Protein AF-A0A2E2HCR8-F1 (afdb_monomer)

Foldseek 3Di:
DPPPPDDPLVVQLVVLCVLLCLLQLLADDDDDDDWPVDWDADPPAPDTDILCCCQPFQAHDPNCCPQFDDADNCQGGNDVVLPRTHVCNACNLQQCGDSLRWRLALWQLQLQLLVLVCLCVQQADFPDPSSCVSVSSSSNSVSDDPVSSNSVSVRRDPHDQAQFEAEDADQKDWDFHGDPRATEHDDDPNIDIDGCPLHKHKHWPDNCCVRRRVPPVIGIYIYAHPCLQVLLVCCQCVVVVQLFDNVCVACNPLQSRDRNGHRQAQIQLSNQLRVLSCLCSSSNRGPCSVVCCSGNVNDGSSNSRSNSSNRNNGGSDDDD

Radius of gyration: 19.58 Å; Cα contacts (8 Å, |Δi|>4): 625; chains: 1; bounding box: 48×48×55 Å

Sequence (320 aa):
MLTLLMNPQTVNAQATLEALDWAYAISPPFPPEEDDGTLHSLPGTDLQFTLDEARNRFGPADWYPQDHPEMPEIVAVGREEAGIMACALCHYPNGQGKPENASVVGLEPEYFIQQLEDMKNGLRRSANPEKANTNLMIAFAASMTEEEIQQSAEYFASMEWRQWIEVVETDTVPLTFRRGGLHIPLEGDEAGTEPIGQRIIEMPVDPEGTELWRNPRAGFRALVPPGAVAAGEELATTGGNGITVECSICHGENLQGLGLVPPLRNRSPSYLARQLFDFQQGTRQGAWAPLMDAVVENLSGEDIINLTAYLGSLPAEPED

pLDDT: mean 92.4, std 11.66, range [33.06, 98.81]

Structure (mmCIF, N/CA/C/O backbone):
data_AF-A0A2E2HCR8-F1
#
_entry.id   AF-A0A2E2HCR8-F1
#
loop_
_atom_site.group_PDB
_atom_site.id
_atom_site.type_symbol
_atom_site.label_atom_id
_atom_site.label_alt_id
_atom_site.label_comp_id
_atom_site.label_asym_id
_atom_site.label_entity_id
_atom_site.label_seq_id
_atom_site.pdbx_PDB_ins_code
_atom_site.Cartn_x
_atom_site.Cartn_y
_atom_site.Cartn_z
_atom_site.occupancy
_atom_site.B_iso_or_equiv
_atom_site.auth_seq_id
_atom_site.auth_comp_id
_atom_site.auth_asym_id
_atom_site.auth_atom_id
_atom_site.pdbx_PDB_model_num
ATOM 1 N N . MET A 1 1 ? 20.978 24.525 33.644 1.00 35.75 1 MET A N 1
ATOM 2 C CA . MET A 1 1 ? 20.195 23.381 33.138 1.00 35.75 1 MET A CA 1
ATOM 3 C C . MET A 1 1 ? 18.904 23.943 32.582 1.00 35.75 1 MET A C 1
ATOM 5 O O . MET A 1 1 ? 18.041 24.324 33.358 1.00 35.75 1 MET A O 1
ATOM 9 N N . LEU A 1 2 ? 18.848 24.134 31.265 1.00 33.06 2 LEU A N 1
ATOM 10 C CA . LEU A 1 2 ? 17.644 24.580 30.576 1.00 33.06 2 LEU A CA 1
ATOM 11 C C . LEU A 1 2 ? 16.863 23.308 30.238 1.00 33.06 2 LEU A C 1
ATOM 13 O O . LEU A 1 2 ? 17.248 22.574 29.332 1.00 33.06 2 LEU A O 1
ATOM 17 N N . THR A 1 3 ? 15.854 22.983 31.038 1.00 36.00 3 THR A N 1
ATOM 18 C CA . THR A 1 3 ? 14.929 21.892 30.729 1.00 36.00 3 THR A CA 1
ATOM 19 C C . THR A 1 3 ? 14.155 22.324 29.486 1.00 36.00 3 THR A C 1
ATOM 21 O O . THR A 1 3 ? 13.344 23.245 29.567 1.00 36.00 3 THR A O 1
ATOM 24 N N . LEU A 1 4 ? 14.461 21.737 28.324 1.00 39.97 4 LEU A N 1
ATOM 25 C CA . LEU A 1 4 ? 13.633 21.892 27.129 1.00 39.97 4 LEU A CA 1
ATOM 26 C C . LEU A 1 4 ? 12.256 21.308 27.455 1.00 39.97 4 LEU A C 1
ATOM 28 O O . LEU A 1 4 ? 12.081 20.094 27.493 1.00 39.97 4 LEU A O 1
ATOM 32 N N . LEU A 1 5 ? 11.292 22.180 27.739 1.00 41.84 5 LEU A N 1
ATOM 33 C CA . LEU A 1 5 ? 9.885 21.811 27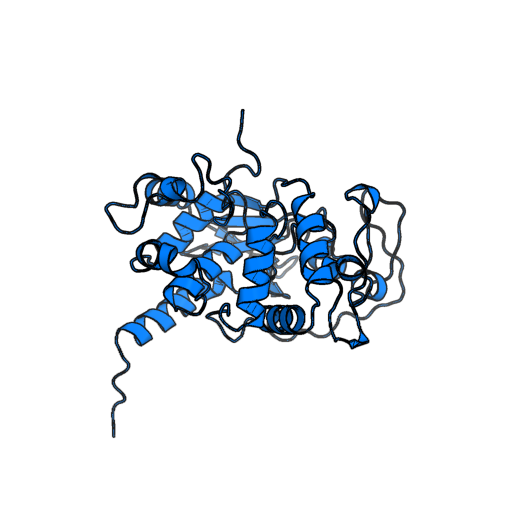.771 1.00 41.84 5 LEU A CA 1
ATOM 34 C C . LEU A 1 5 ? 9.473 21.541 26.322 1.00 41.84 5 LEU A C 1
ATOM 36 O O . LEU A 1 5 ? 9.324 22.470 25.530 1.00 41.84 5 LEU A O 1
ATOM 40 N N . MET A 1 6 ? 9.371 20.262 25.967 1.00 38.75 6 MET A N 1
ATOM 41 C CA . MET A 1 6 ? 8.798 19.834 24.695 1.00 38.75 6 MET A CA 1
ATOM 42 C C . MET A 1 6 ? 7.319 20.242 24.644 1.00 38.75 6 MET A C 1
ATOM 44 O O . MET A 1 6 ? 6.611 20.193 25.650 1.00 38.75 6 MET A O 1
ATOM 48 N N . ASN A 1 7 ? 6.862 20.677 23.470 1.00 41.12 7 ASN A N 1
ATOM 49 C CA . ASN A 1 7 ? 5.476 21.072 23.231 1.00 41.12 7 ASN A CA 1
ATOM 50 C C . ASN A 1 7 ? 4.557 19.842 23.435 1.00 41.12 7 ASN A C 1
ATOM 52 O O . ASN A 1 7 ? 4.880 18.783 22.895 1.00 41.12 7 ASN A O 1
ATOM 56 N N . PRO A 1 8 ? 3.428 19.921 24.162 1.00 44.88 8 PRO A N 1
ATOM 57 C CA . PRO A 1 8 ? 2.517 18.786 24.357 1.00 44.88 8 PRO A CA 1
ATOM 58 C C . PRO A 1 8 ? 2.085 18.090 23.055 1.00 44.88 8 PRO A C 1
ATOM 60 O O . PRO A 1 8 ? 1.938 16.871 23.050 1.00 44.88 8 PRO A O 1
ATOM 63 N N . GLN A 1 9 ? 1.985 18.814 21.932 1.00 49.50 9 GLN A N 1
ATOM 64 C CA . GLN A 1 9 ? 1.726 18.187 20.627 1.00 49.50 9 GLN A CA 1
ATOM 65 C C . GLN A 1 9 ? 2.905 17.345 20.105 1.00 49.50 9 GLN A C 1
ATOM 67 O O . GLN A 1 9 ? 2.695 16.280 19.537 1.00 49.50 9 GLN A O 1
ATOM 72 N N . THR A 1 10 ? 4.151 17.752 20.376 1.00 51.72 10 THR A N 1
ATOM 73 C CA . THR A 1 10 ? 5.354 16.975 20.006 1.00 51.72 10 THR A CA 1
ATOM 74 C C . THR A 1 10 ? 5.564 15.732 20.875 1.00 51.72 10 THR A C 1
ATOM 76 O O . THR A 1 10 ? 6.116 14.746 20.400 1.00 51.72 10 THR A O 1
ATOM 79 N N . VAL A 1 11 ? 5.091 15.746 22.128 1.00 47.25 11 VAL A N 1
ATOM 80 C CA . VAL A 1 11 ? 5.132 14.568 23.014 1.00 47.25 11 VAL A CA 1
ATOM 81 C C . VAL A 1 11 ? 4.111 13.514 22.566 1.00 47.25 11 VAL A C 1
ATOM 83 O O . VAL A 1 11 ? 4.412 12.325 22.598 1.00 47.25 11 VAL A O 1
ATOM 86 N N . ASN A 1 12 ? 2.938 13.943 22.084 1.00 59.84 12 ASN A N 1
ATOM 87 C CA . ASN A 1 12 ? 1.904 13.041 21.566 1.00 59.84 12 ASN A CA 1
ATOM 88 C C . ASN A 1 12 ? 2.303 12.400 20.220 1.00 59.84 12 ASN A C 1
ATOM 90 O O . ASN A 1 12 ? 2.057 11.220 19.989 1.00 59.84 12 ASN A O 1
ATOM 94 N N . ALA A 1 13 ? 2.995 13.153 19.360 1.00 60.28 13 ALA A N 1
ATOM 95 C CA . ALA A 1 13 ? 3.495 12.670 18.072 1.00 60.28 13 ALA A CA 1
ATOM 96 C C . ALA A 1 13 ? 4.509 11.519 18.202 1.00 60.28 13 ALA A C 1
ATOM 98 O O . ALA A 1 13 ? 4.374 10.503 17.526 1.00 60.28 13 ALA A O 1
ATOM 99 N N . GLN A 1 14 ? 5.499 11.648 19.094 1.00 61.97 14 GLN A N 1
ATOM 100 C CA . GLN A 1 14 ? 6.516 10.609 19.302 1.00 61.97 14 GLN A CA 1
ATOM 101 C C . GLN A 1 14 ? 5.917 9.336 19.917 1.00 61.97 14 GLN A C 1
ATOM 103 O O . GLN A 1 14 ? 6.209 8.239 19.453 1.00 61.97 14 GLN A O 1
ATOM 108 N N . ALA A 1 15 ? 5.043 9.478 20.918 1.00 65.81 15 ALA A N 1
ATOM 109 C CA . ALA A 1 15 ? 4.366 8.339 21.539 1.00 65.81 15 ALA A CA 1
ATOM 110 C C . ALA A 1 15 ? 3.450 7.601 20.545 1.00 65.81 15 ALA A C 1
ATOM 112 O O . ALA A 1 15 ? 3.373 6.375 20.561 1.00 65.81 15 ALA A O 1
ATOM 113 N N . THR A 1 16 ? 2.790 8.341 19.649 1.00 66.75 16 THR A N 1
ATOM 114 C CA . THR A 1 16 ? 1.946 7.760 18.596 1.00 66.75 16 THR A CA 1
ATOM 115 C C . THR A 1 16 ? 2.788 7.089 17.509 1.00 66.75 16 THR A C 1
ATOM 117 O O . THR A 1 16 ? 2.434 6.007 17.054 1.00 66.75 16 THR A O 1
ATOM 120 N N . LEU A 1 17 ? 3.935 7.665 17.131 1.00 72.38 17 LEU A N 1
ATOM 121 C CA . LEU A 1 17 ? 4.873 7.015 16.213 1.00 72.38 17 LEU A CA 1
ATOM 122 C C . LEU A 1 17 ? 5.387 5.686 16.783 1.00 72.38 17 LEU A C 1
ATOM 124 O O . LEU A 1 17 ? 5.412 4.688 16.070 1.00 72.38 17 LEU A O 1
ATOM 128 N N . GLU A 1 18 ? 5.749 5.658 18.066 1.00 76.00 18 GLU A N 1
ATOM 129 C CA . GLU A 1 18 ? 6.149 4.428 18.760 1.00 76.00 18 GLU A CA 1
ATOM 130 C C . GLU A 1 18 ? 5.004 3.404 18.803 1.00 76.00 18 GLU A C 1
ATOM 132 O O . GLU A 1 18 ? 5.229 2.216 18.575 1.00 76.00 18 GLU A O 1
ATOM 137 N N . ALA A 1 19 ? 3.763 3.859 19.008 1.00 78.31 19 ALA A N 1
ATOM 138 C CA . ALA A 1 19 ? 2.577 3.005 18.954 1.00 78.31 19 ALA A CA 1
ATOM 139 C C . ALA A 1 19 ? 2.273 2.460 17.543 1.00 78.31 19 ALA A C 1
ATOM 141 O O . ALA A 1 19 ? 1.584 1.449 17.417 1.00 78.31 19 ALA A O 1
ATOM 142 N N . LEU A 1 20 ? 2.793 3.099 16.490 1.00 88.56 20 LEU A N 1
ATOM 143 C CA . LEU A 1 20 ? 2.598 2.723 15.088 1.00 88.56 20 LEU A CA 1
ATOM 144 C C . LEU A 1 20 ? 3.852 2.123 14.429 1.00 88.56 20 LEU A C 1
ATOM 146 O O . LEU A 1 20 ? 3.857 1.967 13.209 1.00 88.56 20 LEU A O 1
ATOM 150 N N . ASP A 1 21 ? 4.897 1.738 15.179 1.00 90.56 21 ASP A N 1
ATOM 151 C CA . ASP A 1 21 ? 6.111 1.102 14.611 1.00 90.56 21 ASP A CA 1
ATOM 152 C C . ASP A 1 21 ? 5.765 -0.115 13.730 1.00 90.56 21 ASP A C 1
ATOM 154 O O . ASP A 1 21 ? 6.340 -0.321 12.655 1.00 90.56 21 ASP A O 1
ATOM 158 N N . TRP A 1 22 ? 4.733 -0.863 14.135 1.00 93.69 22 TRP A N 1
ATOM 159 C CA . TRP A 1 22 ? 4.187 -1.997 13.387 1.00 93.69 22 TRP A CA 1
ATOM 160 C C . TRP A 1 22 ? 3.716 -1.620 11.972 1.00 93.69 22 TRP A C 1
ATOM 162 O O . TRP A 1 22 ? 3.785 -2.442 11.070 1.00 93.69 22 TRP A O 1
ATOM 172 N N . ALA A 1 23 ? 3.279 -0.386 11.717 1.00 95.69 23 ALA A N 1
ATOM 173 C CA . ALA A 1 23 ? 2.804 0.017 10.390 1.00 95.69 23 ALA A CA 1
ATOM 174 C C . ALA A 1 23 ? 3.961 0.334 9.423 1.00 95.69 23 ALA A C 1
ATOM 176 O O . ALA A 1 23 ? 3.783 0.377 8.202 1.00 95.69 23 ALA A O 1
ATOM 177 N N . TYR A 1 24 ? 5.158 0.595 9.957 1.00 93.81 24 TYR A N 1
ATOM 178 C CA . TYR A 1 24 ? 6.337 0.953 9.170 1.00 93.81 24 TYR A CA 1
ATOM 179 C C . TYR A 1 24 ? 7.236 -0.235 8.867 1.00 93.81 24 TYR A C 1
ATOM 181 O O . TYR A 1 24 ? 7.844 -0.258 7.796 1.00 93.81 24 TYR A O 1
ATOM 189 N N . ALA A 1 25 ? 7.332 -1.179 9.807 1.00 92.00 25 ALA A N 1
ATOM 190 C CA . ALA A 1 25 ? 8.186 -2.354 9.707 1.00 92.00 25 ALA A CA 1
ATOM 191 C C . ALA A 1 25 ? 9.634 -2.010 9.280 1.00 92.00 25 ALA A C 1
ATOM 193 O O . ALA A 1 25 ? 10.229 -2.683 8.429 1.00 92.00 25 ALA A O 1
ATOM 194 N N . ILE A 1 26 ? 10.212 -0.950 9.871 1.00 91.25 26 ILE A N 1
ATOM 195 C CA . ILE A 1 26 ? 11.550 -0.463 9.508 1.00 91.25 26 ILE A CA 1
ATOM 196 C C . ILE A 1 26 ? 12.567 -1.594 9.659 1.00 91.25 26 ILE A C 1
ATOM 198 O O . ILE A 1 26 ? 12.838 -2.114 10.746 1.00 91.25 26 ILE A O 1
ATOM 202 N N . SER A 1 27 ? 13.094 -2.008 8.515 1.00 85.38 27 SER A N 1
ATOM 203 C CA . SER A 1 27 ? 13.950 -3.176 8.395 1.00 85.38 27 SER A CA 1
ATOM 204 C C . SER A 1 27 ? 15.406 -2.765 8.615 1.00 85.38 27 SER A C 1
ATOM 206 O O . SER A 1 27 ? 15.844 -1.783 8.008 1.00 85.38 27 SER A O 1
ATOM 208 N N . PRO A 1 28 ? 16.178 -3.480 9.454 1.00 83.75 28 PRO A N 1
ATOM 209 C CA . PRO A 1 28 ? 17.616 -3.259 9.509 1.00 83.75 28 PRO A CA 1
ATOM 210 C C . PRO A 1 28 ? 18.254 -3.578 8.143 1.00 83.75 28 PRO A C 1
ATOM 212 O O . PRO A 1 28 ? 17.642 -4.256 7.316 1.00 83.75 28 PRO A O 1
ATOM 215 N N . PRO A 1 29 ? 19.478 -3.101 7.866 1.00 79.75 29 PRO A N 1
ATOM 216 C CA . PRO A 1 29 ? 20.189 -3.489 6.656 1.00 79.75 29 PRO A CA 1
ATOM 217 C C . PRO A 1 29 ? 20.387 -5.009 6.618 1.00 79.75 29 PRO A C 1
ATOM 219 O O . PRO A 1 29 ? 20.921 -5.584 7.566 1.00 79.75 29 PRO A O 1
ATOM 222 N N . PHE A 1 30 ? 20.002 -5.639 5.511 1.00 77.44 30 PHE A N 1
ATOM 223 C CA . PHE A 1 30 ? 20.293 -7.045 5.231 1.00 77.44 30 PHE A CA 1
ATOM 224 C C . PHE A 1 30 ? 21.319 -7.144 4.103 1.00 77.44 30 PHE A C 1
ATOM 226 O O . PHE A 1 30 ? 21.324 -6.280 3.217 1.00 77.44 30 PHE A O 1
ATOM 233 N N . PRO A 1 31 ? 22.196 -8.164 4.123 1.00 80.50 31 PRO A N 1
ATOM 234 C CA . PRO A 1 31 ? 23.058 -8.431 2.983 1.00 80.50 31 PRO A CA 1
ATOM 235 C C . PRO A 1 31 ? 22.199 -8.667 1.730 1.00 80.50 31 PRO A C 1
ATOM 237 O O . PRO A 1 31 ? 21.098 -9.218 1.838 1.00 80.50 31 PRO A O 1
ATOM 240 N N . PRO A 1 32 ? 22.657 -8.217 0.550 1.00 79.94 32 PRO A N 1
ATOM 241 C CA . PRO A 1 32 ? 21.990 -8.572 -0.691 1.00 79.94 32 PRO A CA 1
ATOM 242 C C . PRO A 1 32 ? 22.005 -10.095 -0.848 1.00 79.94 32 PRO A C 1
ATOM 244 O O . PRO A 1 32 ? 22.998 -10.743 -0.524 1.00 79.94 32 PRO A O 1
ATOM 247 N N . GLU A 1 33 ? 20.894 -10.639 -1.334 1.00 85.88 33 GLU A N 1
ATOM 248 C CA . GLU A 1 33 ? 20.854 -12.033 -1.778 1.00 85.88 33 GLU A CA 1
ATOM 249 C C . GLU A 1 33 ? 21.744 -12.164 -3.013 1.00 85.88 33 GLU A C 1
ATOM 251 O O . GLU A 1 33 ? 21.685 -11.307 -3.899 1.00 85.88 33 GLU A O 1
ATOM 256 N N . GLU A 1 34 ? 22.574 -13.201 -3.053 1.00 89.56 34 GLU A N 1
ATOM 257 C CA . GLU A 1 34 ? 23.430 -13.488 -4.202 1.00 89.56 34 GLU A CA 1
ATOM 258 C C . GLU A 1 34 ? 22.629 -14.257 -5.258 1.00 89.56 34 GLU A C 1
ATOM 260 O O . GLU A 1 34 ? 21.968 -15.245 -4.938 1.00 89.56 34 GLU A O 1
ATOM 265 N N . ASP A 1 35 ? 22.692 -13.810 -6.513 1.00 91.94 35 ASP A N 1
ATOM 266 C CA . ASP A 1 35 ? 22.169 -14.574 -7.644 1.00 91.94 35 ASP A CA 1
ATOM 267 C C . ASP A 1 35 ? 23.174 -15.673 -8.019 1.00 91.94 35 ASP A C 1
ATOM 269 O O . ASP A 1 35 ? 24.317 -15.396 -8.397 1.00 91.94 35 ASP A O 1
ATOM 273 N N . ASP A 1 36 ? 22.758 -16.933 -7.900 1.00 93.81 36 ASP A N 1
ATOM 274 C CA . ASP A 1 36 ? 23.562 -18.096 -8.281 1.00 93.81 36 ASP A CA 1
ATOM 275 C C . ASP A 1 36 ? 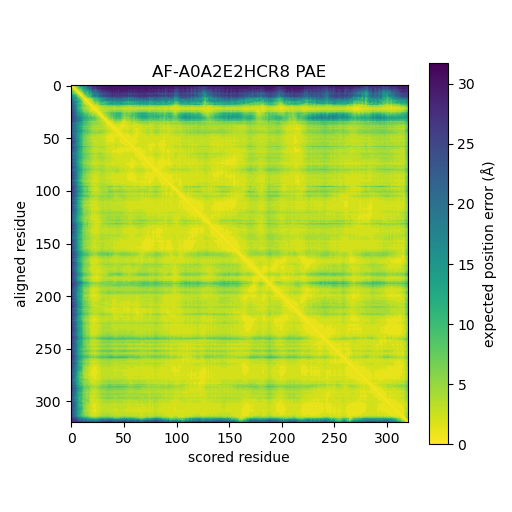23.441 -18.437 -9.781 1.00 93.81 36 ASP A C 1
ATOM 277 O O . ASP A 1 36 ? 24.085 -19.373 -10.266 1.00 93.81 36 ASP A O 1
ATOM 281 N N . GLY A 1 37 ? 22.642 -17.663 -10.526 1.00 95.62 37 GLY A N 1
ATOM 282 C CA . GLY A 1 37 ? 22.356 -17.852 -11.944 1.00 95.62 37 GLY A CA 1
ATOM 283 C C . GLY A 1 37 ? 21.346 -18.965 -12.224 1.00 95.62 37 GLY A C 1
ATOM 284 O O . GLY A 1 37 ? 21.138 -19.319 -13.389 1.00 95.62 37 GLY A O 1
ATOM 285 N N . THR A 1 38 ? 20.733 -19.546 -11.190 1.00 96.62 38 THR A N 1
ATOM 286 C CA . THR A 1 38 ? 19.700 -20.566 -11.347 1.00 96.62 38 THR A CA 1
ATOM 287 C C . THR A 1 38 ? 18.404 -19.923 -11.828 1.00 96.62 38 THR A C 1
ATOM 289 O O . THR A 1 38 ? 17.887 -18.974 -11.244 1.00 96.62 38 THR A O 1
ATOM 292 N N . LEU A 1 39 ? 17.849 -20.487 -12.898 1.00 97.00 39 LEU A N 1
ATOM 293 C CA . LEU A 1 39 ? 16.535 -20.115 -13.404 1.00 97.00 39 LEU A CA 1
ATOM 294 C C . LEU A 1 39 ? 15.431 -20.646 -12.481 1.00 97.00 39 LEU A C 1
ATOM 296 O O . LEU A 1 39 ? 15.370 -21.845 -12.199 1.00 97.00 39 LEU A O 1
ATOM 300 N N . HIS A 1 40 ? 14.536 -19.757 -12.058 1.00 96.56 40 HIS A N 1
ATOM 301 C CA . HIS A 1 40 ? 13.365 -20.071 -11.246 1.00 96.56 40 HIS A CA 1
ATOM 302 C C . HIS A 1 40 ? 12.074 -19.828 -12.032 1.00 96.56 40 HIS A C 1
ATOM 304 O O . HIS A 1 40 ? 12.006 -18.911 -12.846 1.00 96.56 40 HIS A O 1
ATOM 310 N N . SER A 1 41 ? 11.039 -20.631 -11.773 1.00 96.81 41 SER A N 1
ATOM 311 C CA . SER A 1 41 ? 9.703 -20.468 -12.357 1.00 96.81 41 SER A CA 1
ATOM 312 C C . SER A 1 41 ? 8.652 -20.395 -11.258 1.00 96.81 41 SER A C 1
ATOM 314 O O . SER A 1 41 ? 8.722 -21.156 -10.293 1.00 96.81 41 SER A O 1
ATOM 316 N N . LEU A 1 42 ? 7.662 -19.519 -11.426 1.00 96.12 42 LEU A N 1
ATOM 317 C CA . LEU A 1 42 ? 6.527 -19.413 -10.514 1.00 96.12 42 LEU A CA 1
ATOM 318 C C . LEU A 1 42 ? 5.343 -20.293 -10.961 1.00 96.12 42 LEU A C 1
ATOM 320 O O . LEU A 1 42 ? 5.195 -20.599 -12.146 1.00 96.12 42 LEU A O 1
ATOM 324 N N . PRO A 1 43 ? 4.447 -20.688 -10.038 1.00 95.38 43 PRO A N 1
ATOM 325 C CA . PRO A 1 43 ? 3.264 -21.467 -10.388 1.00 95.38 43 PRO A CA 1
ATOM 326 C C . PRO A 1 43 ? 2.366 -20.785 -11.435 1.00 95.38 43 PRO A C 1
ATOM 328 O O . PRO A 1 43 ? 1.877 -19.676 -11.241 1.00 95.38 43 PRO A O 1
ATOM 331 N N . GLY A 1 44 ? 2.057 -21.498 -12.521 1.00 95.31 44 GLY A N 1
ATOM 332 C CA . GLY A 1 44 ? 1.110 -21.029 -13.541 1.00 95.31 44 GLY A CA 1
ATOM 333 C C . GLY A 1 44 ? 1.719 -20.153 -14.640 1.00 95.31 44 GLY A C 1
ATOM 334 O O . GLY A 1 44 ? 0.971 -19.457 -15.329 1.00 95.31 44 GLY A O 1
ATOM 335 N N . THR A 1 45 ? 3.041 -20.188 -14.811 1.00 96.50 45 THR A N 1
ATOM 336 C CA . THR A 1 45 ? 3.759 -19.627 -15.962 1.00 96.50 45 THR A CA 1
ATOM 337 C C . THR A 1 45 ? 4.845 -20.603 -16.425 1.00 96.50 45 THR A C 1
ATOM 339 O O . THR A 1 45 ? 5.339 -21.395 -15.628 1.00 96.50 45 THR A O 1
ATOM 342 N N . ASP A 1 46 ? 5.204 -20.561 -17.709 1.00 96.50 46 ASP A N 1
ATOM 343 C CA . ASP A 1 46 ? 6.365 -21.288 -18.253 1.00 96.50 46 ASP A CA 1
ATOM 344 C C . ASP A 1 46 ? 7.630 -20.407 -18.273 1.00 96.50 46 ASP A C 1
ATOM 346 O O . ASP A 1 46 ? 8.713 -20.864 -18.651 1.00 96.50 46 ASP A O 1
ATOM 350 N N . LEU A 1 47 ? 7.493 -19.130 -17.890 1.00 97.88 47 LEU A N 1
ATOM 351 C CA . LEU A 1 47 ? 8.596 -18.180 -17.824 1.00 97.88 47 LEU A CA 1
ATOM 352 C C . LEU A 1 47 ? 9.569 -18.552 -16.707 1.00 97.88 47 LEU A C 1
ATOM 354 O O . LEU A 1 47 ? 9.195 -19.114 -15.670 1.00 97.88 47 LEU A O 1
ATOM 358 N N . GLN A 1 48 ? 10.834 -18.231 -16.955 1.00 97.94 48 GLN A N 1
ATOM 359 C CA . GLN A 1 48 ? 11.934 -18.489 -16.046 1.00 97.94 48 GLN A CA 1
ATOM 360 C C . GLN A 1 48 ? 12.867 -17.290 -16.021 1.00 97.94 48 GLN A C 1
ATOM 362 O O . GLN A 1 48 ? 13.219 -16.778 -17.083 1.00 97.94 48 GLN A O 1
ATOM 367 N N . PHE A 1 49 ? 13.275 -16.892 -14.821 1.00 98.00 49 PHE A N 1
ATOM 368 C CA . PHE A 1 49 ? 14.184 -15.773 -14.599 1.00 98.00 49 PHE A CA 1
ATOM 369 C C . PHE A 1 49 ? 15.194 -16.129 -13.511 1.00 98.00 49 PHE A C 1
ATOM 371 O O . PHE A 1 49 ? 14.897 -16.939 -12.626 1.00 98.00 49 PHE A O 1
ATOM 378 N N . THR A 1 50 ? 16.379 -15.530 -13.565 1.00 97.81 50 THR A N 1
ATOM 379 C CA . THR A 1 50 ? 17.308 -15.526 -12.427 1.00 97.81 50 THR A CA 1
ATOM 380 C C . THR A 1 50 ? 16.841 -14.544 -11.347 1.00 97.81 50 THR A C 1
ATOM 382 O O . THR A 1 50 ? 15.892 -13.774 -11.546 1.00 97.81 50 THR A O 1
ATOM 385 N N . LEU A 1 51 ? 17.497 -14.543 -10.183 1.00 96.44 51 LEU A N 1
ATOM 386 C CA . LEU A 1 51 ? 17.144 -13.620 -9.102 1.00 96.44 51 LEU A CA 1
ATOM 387 C C . LEU A 1 51 ? 17.387 -12.149 -9.489 1.00 96.44 51 LEU A C 1
ATOM 389 O O . LEU A 1 51 ? 16.564 -11.286 -9.164 1.00 96.44 51 LEU A O 1
ATOM 393 N N . ASP A 1 52 ? 18.478 -11.857 -10.202 1.00 96.25 52 ASP A N 1
ATOM 394 C CA . ASP A 1 52 ? 18.792 -10.509 -10.682 1.00 96.25 52 ASP A CA 1
ATOM 395 C C . ASP A 1 52 ? 17.810 -10.048 -11.764 1.00 96.25 52 ASP A C 1
ATOM 397 O O . ASP A 1 52 ? 17.395 -8.887 -11.756 1.00 96.25 52 ASP A O 1
ATOM 401 N N . GLU A 1 53 ? 17.380 -10.942 -12.659 1.00 97.12 53 GLU A N 1
ATOM 402 C CA . GLU A 1 53 ? 16.340 -10.649 -13.653 1.00 97.12 53 GLU A CA 1
ATOM 403 C C . GLU A 1 53 ? 14.994 -10.353 -12.973 1.00 97.12 53 GLU A C 1
ATOM 405 O O . GLU A 1 53 ? 14.347 -9.347 -13.272 1.00 97.12 53 GLU A O 1
ATOM 410 N N . ALA A 1 54 ? 14.608 -11.157 -11.976 1.00 96.75 54 ALA A N 1
ATOM 411 C CA . ALA A 1 54 ? 13.380 -10.952 -11.210 1.00 96.75 54 ALA A CA 1
ATOM 412 C C . ALA A 1 54 ? 13.333 -9.602 -10.480 1.00 96.75 54 ALA A C 1
ATOM 414 O O . ALA A 1 54 ? 12.265 -9.017 -10.290 1.00 96.75 54 ALA A O 1
ATOM 415 N N . ARG A 1 55 ? 14.495 -9.087 -10.067 1.00 94.88 55 ARG A N 1
ATOM 416 C CA . ARG A 1 55 ? 14.623 -7.882 -9.234 1.00 94.88 55 ARG A CA 1
ATOM 417 C C . ARG A 1 55 ? 15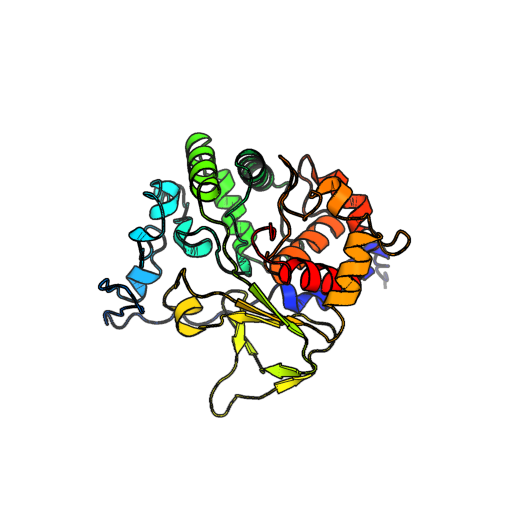.286 -6.717 -9.962 1.00 94.88 55 ARG A C 1
ATOM 419 O O . ARG A 1 55 ? 15.699 -5.749 -9.311 1.00 94.88 55 ARG A O 1
ATOM 426 N N . ASN A 1 56 ? 15.380 -6.795 -11.286 1.00 96.12 56 ASN A N 1
ATOM 427 C CA . ASN A 1 56 ? 16.012 -5.772 -12.098 1.00 96.12 56 ASN A CA 1
ATOM 428 C C . ASN A 1 56 ? 15.293 -4.425 -11.920 1.00 96.12 56 ASN A C 1
ATOM 430 O O . ASN A 1 56 ? 14.068 -4.326 -11.957 1.00 96.12 56 ASN A O 1
ATOM 434 N N . ARG A 1 57 ? 16.070 -3.362 -11.701 1.00 96.38 57 ARG A N 1
ATOM 435 C CA . ARG A 1 57 ? 15.539 -2.020 -11.424 1.00 96.38 57 ARG A CA 1
ATOM 436 C C . ARG A 1 57 ? 14.922 -1.333 -12.639 1.00 96.38 57 ARG A C 1
ATOM 438 O O . ARG A 1 57 ? 14.103 -0.436 -12.457 1.00 96.38 57 ARG A O 1
ATOM 445 N N . PHE A 1 58 ? 15.316 -1.747 -13.835 1.00 97.44 58 PHE A N 1
ATOM 446 C CA . PHE A 1 58 ? 14.952 -1.136 -15.110 1.00 97.44 58 PHE A CA 1
ATOM 447 C C . PHE A 1 58 ? 14.363 -2.167 -16.081 1.00 97.44 58 PHE A C 1
ATOM 449 O O . PHE A 1 58 ? 14.628 -2.149 -17.279 1.00 97.44 58 PHE A O 1
ATOM 456 N N . GLY A 1 59 ? 13.591 -3.106 -15.540 1.00 96.56 59 GLY A N 1
ATOM 457 C CA . GLY A 1 59 ? 12.963 -4.191 -16.290 1.00 96.56 59 GLY A CA 1
ATOM 458 C C . GLY A 1 59 ? 12.840 -5.454 -15.446 1.00 96.56 59 GLY A C 1
ATOM 459 O O . GLY A 1 59 ? 13.450 -6.458 -15.812 1.00 96.56 59 GLY A O 1
ATOM 460 N N . PRO A 1 60 ? 12.153 -5.404 -14.286 1.00 97.44 60 PRO A N 1
ATOM 461 C CA . PRO A 1 60 ? 11.937 -6.590 -13.465 1.00 97.44 60 PRO A CA 1
ATOM 462 C C . PRO A 1 60 ? 11.143 -7.642 -14.241 1.00 97.44 60 PRO A C 1
ATOM 464 O O . PRO A 1 60 ? 10.387 -7.309 -15.155 1.00 97.44 60 PRO A O 1
ATOM 467 N N . ALA A 1 61 ? 11.279 -8.906 -13.843 1.00 97.56 61 ALA A N 1
ATOM 468 C CA . ALA A 1 61 ? 10.523 -9.995 -14.446 1.00 97.56 61 ALA A CA 1
ATOM 469 C C . ALA A 1 61 ? 9.010 -9.731 -14.432 1.00 97.56 61 ALA A C 1
ATOM 471 O O . ALA A 1 61 ? 8.390 -9.567 -13.378 1.00 97.56 61 ALA A O 1
ATOM 472 N N . ASP A 1 62 ? 8.416 -9.776 -15.619 1.00 97.50 62 ASP A N 1
ATOM 473 C CA . ASP A 1 62 ? 6.979 -9.890 -15.795 1.00 97.50 62 ASP A CA 1
ATOM 474 C C . ASP A 1 62 ? 6.605 -11.376 -15.857 1.00 97.50 62 ASP A C 1
ATOM 476 O O . ASP A 1 62 ? 6.705 -12.035 -16.893 1.00 97.50 62 ASP A O 1
ATOM 480 N N . TRP A 1 63 ? 6.238 -11.929 -14.702 1.00 97.50 63 TRP A N 1
ATOM 481 C CA . TRP A 1 63 ? 5.912 -13.349 -14.557 1.00 97.50 63 TRP A CA 1
ATOM 482 C C . TRP A 1 63 ? 4.616 -13.758 -15.261 1.00 97.50 63 TRP A C 1
ATOM 484 O O . TRP A 1 63 ? 4.473 -14.930 -15.630 1.00 97.50 63 TRP A O 1
ATOM 494 N N . TYR A 1 64 ? 3.679 -12.818 -15.430 1.00 97.38 64 TYR A N 1
ATOM 495 C CA . TYR A 1 64 ? 2.355 -13.079 -15.993 1.00 97.38 64 TYR A CA 1
ATOM 496 C C . TYR A 1 64 ? 1.900 -11.938 -16.922 1.00 97.38 64 TYR A C 1
ATOM 498 O O . TYR A 1 64 ? 0.920 -11.257 -16.606 1.00 97.38 64 TYR A O 1
ATOM 506 N N . PRO A 1 65 ? 2.521 -11.779 -18.107 1.00 96.75 65 PRO A N 1
ATOM 507 C CA . PRO A 1 65 ? 2.167 -10.714 -19.051 1.00 96.75 65 PRO A CA 1
ATOM 508 C C . PRO A 1 65 ? 0.708 -10.759 -19.526 1.00 96.75 65 PRO A C 1
ATOM 510 O O . PRO A 1 65 ? 0.185 -9.798 -20.078 1.00 96.75 65 PRO A O 1
ATOM 513 N N . GLN A 1 66 ? 0.038 -11.903 -19.358 1.00 95.31 66 GLN A N 1
ATOM 514 C CA . GLN A 1 66 ? -1.371 -12.097 -19.687 1.00 95.31 66 GLN A CA 1
ATOM 515 C C . GLN A 1 66 ? -2.346 -11.527 -18.645 1.00 95.31 66 GLN A C 1
ATOM 517 O O . GLN A 1 66 ? -3.544 -11.475 -18.917 1.00 95.31 66 GLN A O 1
ATOM 522 N N . ASP A 1 67 ? -1.868 -11.149 -17.455 1.00 95.31 67 ASP A N 1
ATOM 523 C CA . ASP A 1 67 ? -2.715 -10.665 -16.356 1.00 95.31 67 ASP A CA 1
ATOM 524 C C . ASP A 1 67 ? -2.994 -9.157 -16.434 1.00 95.31 67 ASP A C 1
ATOM 526 O O . ASP A 1 67 ? -3.757 -8.636 -15.618 1.00 95.31 67 ASP A O 1
ATOM 530 N N . HIS A 1 68 ? -2.385 -8.456 -17.390 1.00 95.81 68 HIS A N 1
ATOM 531 C CA . HIS A 1 68 ? -2.498 -7.013 -17.555 1.00 95.81 68 HIS A CA 1
ATOM 532 C C . HIS A 1 68 ? -2.384 -6.589 -19.029 1.00 95.81 68 HIS A C 1
ATOM 534 O O . HIS A 1 68 ? -1.887 -7.354 -19.858 1.00 95.81 68 HIS A O 1
ATOM 540 N N . PRO A 1 69 ? -2.849 -5.378 -19.397 1.00 96.12 69 PRO A N 1
ATOM 541 C CA . PRO A 1 69 ? -2.533 -4.789 -20.696 1.00 96.12 69 PRO A CA 1
ATOM 542 C C . PRO A 1 69 ? -1.026 -4.535 -20.841 1.00 96.12 69 PRO A C 1
ATOM 544 O O . PRO A 1 69 ? -0.265 -4.607 -19.878 1.00 96.12 69 PRO A O 1
ATOM 547 N N . GLU A 1 70 ? -0.582 -4.207 -22.053 1.00 97.19 70 GLU A N 1
ATOM 548 C CA . GLU A 1 70 ? 0.813 -3.830 -22.296 1.00 97.19 70 GLU A CA 1
ATOM 549 C C . GLU A 1 70 ? 1.227 -2.667 -21.378 1.00 97.19 70 GLU A C 1
ATOM 551 O O . GLU A 1 70 ? 0.582 -1.617 -21.354 1.00 97.19 70 GLU A O 1
ATOM 556 N N . MET A 1 71 ? 2.294 -2.874 -20.601 1.00 98.00 71 MET A N 1
ATOM 557 C CA . MET A 1 71 ? 2.834 -1.844 -19.719 1.00 98.00 71 MET A CA 1
ATOM 558 C C . MET A 1 71 ? 3.462 -0.714 -20.548 1.00 98.00 71 MET A C 1
ATOM 560 O O . MET A 1 71 ? 4.293 -0.995 -21.415 1.00 98.00 71 MET A O 1
ATOM 564 N N . PRO A 1 72 ? 3.166 0.563 -20.244 1.00 98.31 72 PRO A N 1
ATOM 565 C CA . PRO A 1 72 ? 3.960 1.679 -20.740 1.00 98.31 72 PRO A CA 1
ATOM 566 C C . PRO A 1 72 ? 5.433 1.536 -20.339 1.00 98.31 72 PRO A C 1
ATOM 568 O O . PRO A 1 72 ? 5.746 0.970 -19.289 1.00 98.31 72 PRO A O 1
ATOM 571 N N . GLU A 1 73 ? 6.340 2.116 -21.126 1.00 98.12 73 GLU A N 1
ATOM 572 C CA . GLU A 1 73 ? 7.792 2.015 -20.903 1.00 98.12 73 GLU A CA 1
ATOM 573 C C . GLU A 1 73 ? 8.194 2.466 -19.487 1.00 98.12 73 GLU A C 1
ATOM 575 O O . GLU A 1 73 ? 8.910 1.753 -18.782 1.00 98.12 73 GLU A O 1
ATOM 580 N N . ILE A 1 74 ? 7.629 3.581 -19.008 1.00 98.19 74 ILE A N 1
ATOM 581 C CA . ILE A 1 74 ? 7.877 4.095 -17.653 1.00 98.19 74 ILE A CA 1
ATOM 582 C C . ILE A 1 74 ? 7.470 3.106 -16.545 1.00 98.19 74 ILE A C 1
ATOM 584 O O . ILE A 1 74 ? 8.116 3.041 -15.499 1.00 98.19 74 ILE A O 1
ATOM 588 N N . VAL A 1 75 ? 6.437 2.290 -16.780 1.00 98.38 75 VAL A N 1
ATOM 589 C CA . VAL A 1 75 ? 5.973 1.271 -15.830 1.00 98.38 75 VAL A CA 1
ATOM 590 C C . VAL A 1 75 ? 6.853 0.024 -15.901 1.00 98.38 75 VAL A C 1
ATOM 592 O O . VAL A 1 75 ? 7.263 -0.482 -14.852 1.00 98.38 75 VAL A O 1
ATOM 595 N N . ALA A 1 76 ? 7.148 -0.451 -17.116 1.00 98.31 76 ALA A N 1
ATOM 596 C CA . ALA A 1 76 ? 7.833 -1.719 -17.360 1.00 98.31 76 ALA A CA 1
ATOM 597 C C . ALA A 1 76 ? 9.337 -1.653 -17.070 1.00 98.31 76 ALA A C 1
ATOM 599 O O . ALA A 1 76 ? 9.883 -2.546 -16.430 1.00 98.31 76 ALA A O 1
ATOM 600 N N . VAL A 1 77 ? 10.007 -0.598 -17.538 1.00 98.00 77 VAL A N 1
ATOM 601 C CA . VAL A 1 77 ? 11.474 -0.462 -17.488 1.00 98.00 77 VAL A CA 1
ATOM 602 C C . VAL A 1 77 ? 11.935 0.845 -16.844 1.00 98.00 77 VAL A C 1
ATOM 604 O O . VAL A 1 77 ? 13.101 0.969 -16.479 1.00 98.00 77 VAL A O 1
ATOM 607 N N . GLY A 1 78 ? 11.036 1.801 -16.615 1.00 97.75 78 GLY A N 1
ATOM 608 C CA . GLY A 1 78 ? 11.406 3.093 -16.043 1.00 97.75 78 GLY A CA 1
ATOM 609 C C . GLY A 1 78 ? 12.223 3.941 -17.021 1.00 97.75 78 GLY A C 1
ATOM 610 O O . GLY A 1 78 ? 12.106 3.800 -18.235 1.00 97.75 78 GLY A O 1
ATOM 611 N N . ARG A 1 79 ? 13.050 4.842 -16.484 1.00 97.81 79 ARG A N 1
ATOM 612 C CA . ARG A 1 79 ? 13.936 5.724 -17.253 1.00 97.81 79 ARG A CA 1
ATOM 613 C C . ARG A 1 79 ? 15.256 5.941 -16.514 1.00 97.81 79 ARG A C 1
ATOM 615 O O . ARG A 1 79 ? 15.366 6.795 -15.626 1.00 97.81 79 ARG A O 1
ATOM 622 N N . GLU A 1 80 ? 16.257 5.133 -16.859 1.00 96.38 80 GLU A N 1
ATOM 623 C CA . GLU A 1 80 ? 17.534 5.041 -16.139 1.00 96.38 80 GLU A CA 1
ATOM 624 C C . GLU A 1 80 ? 18.315 6.359 -16.123 1.00 96.38 80 GLU A C 1
ATOM 626 O O . GLU A 1 80 ? 18.824 6.760 -15.075 1.00 96.38 80 GLU A O 1
ATOM 631 N N . GLU A 1 81 ? 18.349 7.097 -17.232 1.00 96.81 81 GLU A N 1
ATOM 632 C CA . GLU A 1 81 ? 19.067 8.370 -17.324 1.00 96.81 81 GLU A CA 1
ATOM 633 C C . GLU A 1 81 ? 18.467 9.474 -16.440 1.00 96.81 81 GLU A C 1
ATOM 635 O O . GLU A 1 81 ? 19.158 10.433 -16.092 1.00 96.81 81 GLU A O 1
ATOM 640 N N . ALA A 1 82 ? 17.197 9.330 -16.053 1.00 96.75 82 ALA A N 1
ATOM 641 C CA . ALA A 1 82 ? 16.513 10.201 -15.099 1.00 96.75 82 ALA A CA 1
ATOM 642 C C . ALA A 1 82 ? 16.488 9.629 -13.672 1.00 96.75 82 ALA A C 1
ATOM 644 O O . ALA A 1 82 ? 15.949 10.262 -12.760 1.00 96.75 82 ALA A O 1
ATOM 645 N N . GLY A 1 83 ? 17.072 8.443 -13.471 1.00 96.69 83 GLY A N 1
ATOM 646 C CA . GLY A 1 83 ? 17.088 7.730 -12.200 1.00 96.69 83 GLY A CA 1
ATOM 647 C C . GLY A 1 83 ? 15.729 7.167 -11.783 1.00 96.69 83 GLY A C 1
ATOM 648 O O . GLY A 1 83 ? 15.541 6.903 -10.597 1.00 96.69 83 GLY A O 1
ATOM 649 N N . ILE A 1 84 ? 14.784 7.000 -12.715 1.00 98.00 84 ILE A N 1
ATOM 650 C CA . ILE A 1 84 ? 13.437 6.489 -12.433 1.00 98.00 84 ILE A CA 1
ATOM 651 C C . ILE A 1 84 ? 13.441 4.975 -12.627 1.00 98.00 84 ILE A C 1
ATOM 653 O O . ILE A 1 84 ? 13.566 4.496 -13.749 1.00 98.00 84 ILE A O 1
ATOM 657 N N . MET A 1 85 ? 13.316 4.216 -11.540 1.00 98.12 85 MET A N 1
ATOM 658 C CA . MET A 1 85 ? 13.186 2.756 -11.623 1.00 98.12 85 MET A CA 1
ATOM 659 C C . MET A 1 85 ? 11.810 2.366 -12.177 1.00 98.12 85 MET A C 1
ATOM 661 O O . MET A 1 85 ? 10.850 3.126 -12.042 1.00 98.12 85 MET A O 1
ATOM 665 N N . ALA A 1 86 ? 11.705 1.165 -12.745 1.00 98.25 86 ALA A N 1
ATOM 666 C CA . ALA A 1 86 ? 10.440 0.608 -13.213 1.00 98.25 86 ALA A CA 1
ATOM 667 C C . ALA A 1 86 ? 9.388 0.604 -12.090 1.00 98.25 86 ALA A C 1
ATOM 669 O O . ALA A 1 86 ? 9.627 0.059 -11.005 1.00 98.25 86 ALA A O 1
ATOM 670 N N . CYS A 1 87 ? 8.203 1.170 -12.344 1.00 97.56 87 CYS A N 1
ATOM 671 C CA . CYS A 1 87 ? 7.117 1.189 -11.358 1.00 97.56 87 CYS A CA 1
ATOM 672 C C . CYS A 1 87 ? 6.701 -0.236 -10.956 1.00 97.56 87 CYS A C 1
ATOM 674 O O . CYS A 1 87 ? 6.435 -0.502 -9.777 1.00 97.56 87 CYS A O 1
ATOM 676 N N . ALA A 1 88 ? 6.719 -1.158 -11.927 1.00 97.38 88 ALA A N 1
ATOM 677 C CA . ALA A 1 88 ? 6.385 -2.566 -11.749 1.00 97.38 88 ALA A CA 1
ATOM 678 C C . ALA A 1 88 ? 7.281 -3.287 -10.725 1.00 97.38 88 ALA A C 1
ATOM 680 O O . ALA A 1 88 ? 6.865 -4.290 -10.154 1.00 97.38 88 ALA A O 1
ATOM 681 N N . LEU A 1 89 ? 8.472 -2.768 -10.403 1.00 95.94 89 LEU A N 1
ATOM 682 C CA . LEU A 1 89 ? 9.335 -3.379 -9.389 1.00 95.94 89 LEU A CA 1
ATOM 683 C C . LEU A 1 89 ? 8.706 -3.330 -7.987 1.00 95.94 89 LEU A C 1
ATOM 685 O O . LEU A 1 89 ? 8.818 -4.283 -7.211 1.00 95.94 89 LEU A O 1
ATOM 689 N N . CYS A 1 90 ? 8.079 -2.205 -7.636 1.00 94.94 90 CYS A N 1
ATOM 690 C CA . CYS A 1 90 ? 7.574 -1.940 -6.283 1.00 94.94 90 CYS A CA 1
ATOM 691 C C . CYS A 1 90 ? 6.050 -2.045 -6.190 1.00 94.94 90 CYS A C 1
ATOM 693 O O . CYS A 1 90 ? 5.531 -2.542 -5.187 1.00 94.94 90 CYS A O 1
ATOM 695 N N . HIS A 1 91 ? 5.349 -1.587 -7.228 1.00 96.12 91 HIS A N 1
ATOM 696 C CA . HIS A 1 91 ? 3.889 -1.618 -7.303 1.00 96.12 91 HIS A CA 1
ATOM 697 C C . HIS A 1 91 ? 3.348 -2.864 -8.005 1.00 96.12 91 HIS A C 1
ATOM 699 O O . HIS A 1 91 ? 2.136 -3.056 -8.014 1.00 96.12 91 HIS A O 1
ATOM 705 N N . TYR A 1 92 ? 4.236 -3.719 -8.530 1.00 96.62 92 TYR A N 1
ATOM 706 C CA . TYR A 1 92 ? 3.915 -4.850 -9.401 1.00 96.62 92 TYR A CA 1
ATOM 707 C C . TYR A 1 92 ? 3.271 -4.433 -10.730 1.00 96.62 92 TYR A C 1
ATOM 709 O O . TYR A 1 92 ? 2.674 -3.357 -10.818 1.00 96.62 92 TYR A O 1
ATOM 717 N N . PRO A 1 93 ? 3.354 -5.273 -11.779 1.00 96.31 93 PRO A N 1
ATOM 718 C CA . PRO A 1 93 ? 2.640 -5.010 -13.024 1.00 96.31 93 PRO A CA 1
ATOM 719 C C . PRO A 1 93 ? 1.141 -4.803 -12.802 1.00 96.31 93 PRO A C 1
ATOM 721 O O . PRO A 1 93 ? 0.540 -3.973 -13.472 1.00 96.31 93 PRO A O 1
ATOM 724 N N . ASN A 1 94 ? 0.550 -5.484 -11.812 1.00 94.94 94 ASN A N 1
ATOM 725 C CA . ASN A 1 94 ? -0.869 -5.369 -11.477 1.00 94.94 94 ASN A CA 1
ATOM 726 C C . ASN A 1 94 ? -1.253 -4.133 -10.632 1.00 94.94 94 ASN A C 1
ATOM 728 O O . ASN A 1 94 ? -2.433 -3.932 -10.358 1.00 94.94 94 ASN A O 1
ATOM 732 N N . GLY A 1 95 ? -0.286 -3.332 -10.174 1.00 95.69 95 GLY A N 1
ATOM 733 C CA . GLY A 1 95 ? -0.531 -2.151 -9.343 1.00 95.69 95 GLY A CA 1
ATOM 734 C C . GLY A 1 95 ? -0.950 -2.428 -7.894 1.00 95.69 95 GLY A C 1
ATOM 735 O O . GLY A 1 95 ? -1.120 -1.476 -7.132 1.00 95.69 95 GLY A O 1
ATOM 736 N N . GLN A 1 96 ? -1.119 -3.686 -7.475 1.00 93.50 96 GLN A N 1
ATOM 737 C CA . GLN A 1 96 ? -1.503 -4.022 -6.098 1.00 93.50 96 GLN A CA 1
ATOM 738 C C . GLN A 1 96 ? -0.364 -3.766 -5.109 1.00 93.50 96 GLN A C 1
ATOM 740 O O . GLN A 1 96 ? -0.596 -3.299 -3.992 1.00 93.50 96 GLN A O 1
ATOM 745 N N . GLY A 1 97 ? 0.867 -4.021 -5.553 1.00 92.00 97 GLY A N 1
ATOM 746 C CA . GLY A 1 97 ? 2.089 -3.781 -4.804 1.00 92.00 97 GLY A CA 1
ATOM 747 C C . GLY A 1 97 ? 2.169 -4.507 -3.463 1.00 92.00 97 GLY A C 1
ATOM 748 O O . GLY A 1 97 ? 1.308 -5.288 -3.052 1.00 92.00 97 GLY A O 1
ATOM 749 N N . LYS A 1 98 ? 3.258 -4.221 -2.758 1.00 92.75 98 LYS A N 1
ATOM 750 C CA . LYS A 1 98 ? 3.446 -4.642 -1.372 1.00 92.75 98 LYS A CA 1
ATOM 751 C C . LYS A 1 98 ? 2.922 -3.564 -0.407 1.00 92.75 98 LYS A C 1
ATOM 753 O O . LYS A 1 98 ? 2.958 -2.377 -0.763 1.00 92.75 98 LYS A O 1
ATOM 758 N N . PRO A 1 99 ? 2.494 -3.928 0.817 1.00 92.25 99 PRO A N 1
ATOM 759 C CA . PRO A 1 99 ? 2.047 -3.000 1.850 1.00 92.25 99 PRO A CA 1
ATOM 760 C C . PRO A 1 99 ? 2.918 -1.754 2.009 1.00 92.25 99 PRO A C 1
ATOM 762 O O . PRO A 1 99 ? 2.391 -0.652 2.136 1.00 92.25 99 PRO A O 1
ATOM 765 N N . GLU A 1 100 ? 4.247 -1.851 1.948 1.00 91.31 100 GLU A N 1
ATOM 766 C CA . GLU A 1 100 ? 5.154 -0.713 2.117 1.00 91.31 100 GLU A CA 1
ATOM 767 C C . GLU A 1 100 ? 5.131 0.318 0.978 1.00 91.31 100 GLU A C 1
ATOM 769 O O . GLU A 1 100 ? 5.504 1.478 1.214 1.00 91.31 100 GLU A O 1
ATOM 774 N N . ASN A 1 101 ? 4.680 -0.084 -0.216 1.00 90.81 101 ASN A N 1
ATOM 775 C CA . ASN A 1 101 ? 4.681 0.724 -1.441 1.00 90.81 101 ASN A CA 1
ATOM 776 C C . ASN A 1 101 ? 3.302 1.291 -1.802 1.00 90.81 101 ASN A C 1
ATOM 778 O O . ASN A 1 101 ? 3.243 2.191 -2.626 1.00 90.81 101 ASN A O 1
ATOM 782 N N . ALA A 1 102 ? 2.233 0.855 -1.129 1.00 89.31 102 ALA A N 1
ATOM 783 C CA . ALA A 1 102 ? 0.839 1.173 -1.445 1.00 89.31 102 ALA A CA 1
ATOM 784 C C . ALA A 1 102 ? 0.330 0.567 -2.763 1.00 89.31 102 ALA A C 1
ATOM 786 O O . ALA A 1 102 ? 1.010 0.570 -3.792 1.00 89.31 102 ALA A O 1
ATOM 787 N N . SER A 1 103 ? -0.926 0.123 -2.736 1.00 93.31 103 SER A N 1
ATOM 788 C CA . SER A 1 103 ? -1.666 -0.270 -3.934 1.00 93.31 103 SER A CA 1
ATOM 789 C C . SER A 1 103 ? -2.046 0.975 -4.732 1.00 93.31 103 SER A C 1
ATOM 791 O O . SER A 1 103 ? -2.617 1.922 -4.185 1.00 93.31 103 SER A O 1
ATOM 793 N N . VAL A 1 104 ? -1.731 0.989 -6.019 1.00 95.12 104 VAL A N 1
ATOM 794 C CA . VAL A 1 104 ? -2.027 2.090 -6.948 1.00 95.12 104 VAL A CA 1
ATOM 795 C C . VAL A 1 104 ? -3.130 1.754 -7.949 1.00 95.12 104 VAL A C 1
ATOM 797 O O . VAL A 1 104 ? -3.633 2.653 -8.614 1.00 95.12 104 VAL A O 1
ATOM 800 N N . VAL A 1 105 ? -3.539 0.486 -8.008 1.00 92.56 105 VAL A N 1
ATOM 801 C CA . VAL A 1 105 ? -4.744 0.041 -8.719 1.00 92.56 105 VAL A CA 1
ATOM 802 C C . VAL A 1 105 ? -6.006 0.713 -8.157 1.00 92.56 105 VAL A C 1
ATOM 804 O O . VAL A 1 105 ? -5.985 1.257 -7.048 1.00 92.56 105 VAL A O 1
ATOM 807 N N . GLY A 1 106 ? -7.092 0.742 -8.938 1.00 87.56 106 GLY A N 1
ATOM 808 C CA . GLY A 1 106 ? -8.417 1.251 -8.542 1.00 87.56 106 GLY A CA 1
ATOM 809 C C . GLY A 1 106 ? -8.456 2.719 -8.113 1.00 87.56 106 GLY A C 1
ATOM 810 O O . GLY A 1 106 ? -9.462 3.182 -7.588 1.00 87.56 106 GLY A O 1
ATOM 811 N N . LEU A 1 107 ? -7.360 3.457 -8.287 1.00 93.56 107 LEU A N 1
ATOM 812 C CA . LEU A 1 107 ? -7.331 4.898 -8.105 1.00 93.56 107 LEU A CA 1
ATOM 813 C C . LEU A 1 107 ? -7.867 5.570 -9.365 1.00 93.56 107 LEU A C 1
ATOM 815 O O . LEU A 1 107 ? -7.481 5.202 -10.471 1.00 93.56 107 LEU A O 1
ATOM 819 N N . GLU A 1 108 ? -8.685 6.604 -9.182 1.00 94.12 108 GLU A N 1
ATOM 820 C CA . GLU A 1 108 ? -9.032 7.506 -10.278 1.00 94.12 108 GLU A CA 1
ATOM 821 C C . GLU A 1 108 ? -7.756 8.169 -10.832 1.00 94.12 108 GLU A C 1
ATOM 823 O O . GLU A 1 108 ? -6.898 8.587 -10.031 1.00 94.12 108 GLU A O 1
ATOM 828 N N . PRO A 1 109 ? -7.611 8.305 -12.166 1.00 96.00 109 PRO A N 1
ATOM 829 C CA . PRO A 1 109 ? -6.428 8.900 -12.781 1.00 96.00 109 PRO A CA 1
ATOM 830 C C . PRO A 1 109 ? -6.071 10.267 -12.191 1.00 96.00 109 PRO A C 1
ATOM 832 O O . PRO A 1 109 ? -4.911 10.529 -11.878 1.00 96.00 109 PRO A O 1
ATOM 835 N N . GLU A 1 110 ? -7.060 11.128 -11.946 1.00 96.00 110 GLU A N 1
ATOM 836 C CA . GLU A 1 110 ? -6.834 12.465 -11.396 1.00 96.00 110 GLU A CA 1
ATOM 837 C C . GLU A 1 110 ? -6.303 12.416 -9.961 1.00 96.00 110 GLU A C 1
ATOM 839 O O . GLU A 1 110 ? -5.445 13.224 -9.595 1.00 96.00 110 GLU A O 1
ATOM 844 N N . TYR A 1 111 ? -6.764 11.462 -9.142 1.00 96.81 111 TYR A N 1
ATOM 845 C CA . TYR A 1 111 ? -6.221 11.290 -7.796 1.00 96.81 111 TYR A CA 1
ATOM 846 C C . TYR A 1 111 ? -4.764 10.838 -7.872 1.00 96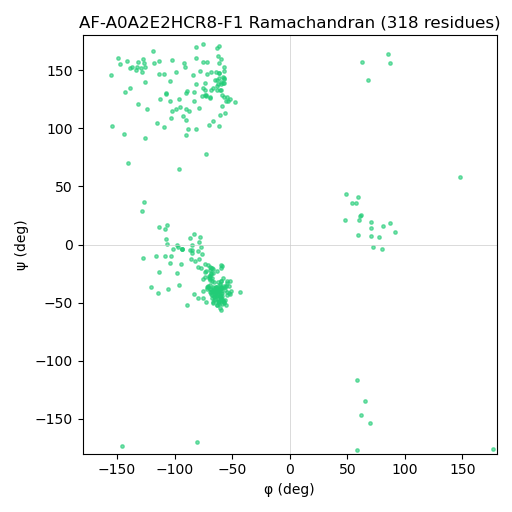.81 111 TYR A C 1
ATOM 848 O O . TYR A 1 111 ? -3.924 11.403 -7.167 1.00 96.81 111 TYR A O 1
ATOM 856 N N . PHE A 1 112 ? -4.457 9.863 -8.734 1.00 96.88 112 PHE A N 1
ATOM 857 C CA . PHE A 1 112 ? -3.097 9.366 -8.954 1.00 96.88 112 PHE A CA 1
ATOM 858 C C . PHE A 1 112 ? -2.152 10.498 -9.384 1.00 96.88 112 PHE A C 1
ATOM 860 O O . PHE A 1 112 ? -1.108 10.700 -8.759 1.00 96.88 112 PHE A O 1
ATOM 867 N N . ILE A 1 113 ? -2.549 11.285 -10.390 1.00 97.69 113 ILE A N 1
ATOM 868 C CA . ILE A 1 113 ? -1.794 12.445 -10.885 1.00 97.69 113 ILE A CA 1
ATOM 869 C C . ILE A 1 113 ? -1.565 13.450 -9.753 1.00 97.69 113 ILE A C 1
ATOM 871 O O . ILE A 1 113 ? -0.430 13.864 -9.514 1.00 97.69 113 ILE A O 1
ATOM 875 N N . GLN A 1 114 ? -2.615 13.788 -8.996 1.00 97.50 114 GLN A N 1
ATOM 876 C CA . GLN A 1 114 ? -2.501 14.702 -7.861 1.00 97.50 114 GLN A CA 1
ATOM 877 C C . GLN A 1 114 ? -1.522 14.176 -6.802 1.00 97.50 114 GLN A C 1
ATOM 879 O O . GLN A 1 114 ? -0.772 14.959 -6.225 1.00 97.50 114 GLN A O 1
ATOM 884 N N . GLN A 1 115 ? -1.480 12.862 -6.556 1.00 97.44 115 GLN A N 1
ATOM 885 C CA . GLN A 1 115 ? -0.546 12.284 -5.589 1.00 97.44 115 GLN A CA 1
ATOM 886 C C . GLN A 1 115 ? 0.912 12.427 -6.029 1.00 97.44 115 GLN A C 1
ATOM 888 O O . GLN A 1 115 ? 1.766 12.708 -5.184 1.00 97.44 115 GLN A O 1
ATOM 893 N N . LEU A 1 116 ? 1.202 12.244 -7.319 1.00 97.69 116 LEU A N 1
ATOM 894 C CA . LEU A 1 116 ? 2.545 12.450 -7.859 1.00 97.69 116 LEU A CA 1
ATOM 895 C C . LEU A 1 116 ? 2.930 13.932 -7.849 1.00 97.69 116 LEU A C 1
ATOM 897 O O . LEU A 1 116 ? 4.039 14.261 -7.433 1.00 97.69 116 LEU A O 1
ATOM 901 N N . GLU A 1 117 ? 2.011 14.834 -8.192 1.00 97.50 117 GLU A N 1
ATOM 902 C CA . GLU A 1 117 ? 2.246 16.278 -8.088 1.00 97.50 117 GLU A CA 1
ATOM 903 C C . GLU A 1 117 ? 2.479 16.725 -6.635 1.00 97.50 117 GLU A C 1
ATOM 905 O O . GLU A 1 117 ? 3.402 17.494 -6.361 1.00 97.50 117 GLU A O 1
ATOM 910 N N . ASP A 1 118 ? 1.730 16.196 -5.667 1.00 97.75 118 ASP A N 1
ATOM 911 C CA . ASP A 1 118 ? 1.958 16.488 -4.249 1.00 97.75 118 ASP A CA 1
ATOM 912 C C . ASP A 1 118 ? 3.347 16.007 -3.789 1.00 97.75 118 ASP A C 1
ATOM 914 O O . ASP A 1 118 ? 4.035 16.708 -3.042 1.00 97.75 118 ASP A O 1
ATOM 918 N N . MET A 1 119 ? 3.797 14.830 -4.237 1.00 97.25 119 MET A N 1
ATOM 919 C CA . MET A 1 119 ? 5.139 14.320 -3.928 1.00 97.25 119 MET A CA 1
ATOM 920 C C . MET A 1 119 ? 6.234 15.176 -4.570 1.00 97.25 119 MET A C 1
ATOM 922 O O . MET A 1 119 ? 7.149 15.620 -3.874 1.00 97.25 119 MET A O 1
ATOM 926 N N . LYS A 1 120 ? 6.109 15.468 -5.869 1.00 96.94 120 LYS A N 1
ATOM 927 C CA . LYS A 1 120 ? 7.013 16.330 -6.646 1.00 96.94 120 LYS A CA 1
ATOM 928 C C . LYS A 1 120 ? 7.187 17.708 -6.011 1.00 96.94 120 LYS A C 1
ATOM 930 O O . LYS A 1 120 ? 8.304 18.215 -5.929 1.00 96.94 120 LYS A O 1
ATOM 935 N N . ASN A 1 121 ? 6.102 18.286 -5.499 1.00 96.62 121 ASN A N 1
ATOM 936 C CA . ASN A 1 121 ? 6.106 19.596 -4.846 1.00 96.62 121 ASN A CA 1
ATOM 937 C C . ASN A 1 121 ? 6.435 19.528 -3.341 1.00 96.62 121 ASN A C 1
ATOM 939 O O . ASN A 1 121 ? 6.399 20.540 -2.641 1.00 96.62 121 ASN A O 1
ATOM 943 N N . GLY A 1 122 ? 6.786 18.345 -2.824 1.00 94.88 122 GLY A N 1
ATOM 944 C CA . GLY A 1 122 ? 7.200 18.140 -1.438 1.00 94.88 122 GLY A CA 1
ATOM 945 C C . GLY A 1 122 ? 6.077 18.272 -0.406 1.00 94.88 122 GLY A C 1
ATOM 946 O O . GLY A 1 122 ? 6.390 18.365 0.784 1.00 94.88 122 GLY A O 1
ATOM 947 N N . LEU A 1 123 ? 4.819 18.267 -0.858 1.00 97.44 123 LEU A N 1
ATOM 948 C CA . LEU A 1 123 ? 3.592 18.359 -0.063 1.00 97.44 123 LEU A CA 1
ATOM 949 C C . LEU A 1 123 ? 3.168 17.010 0.524 1.00 97.44 123 LEU A C 1
ATOM 951 O O . LEU A 1 123 ? 2.335 16.973 1.424 1.00 97.44 123 LEU A O 1
ATOM 955 N N . ARG A 1 124 ? 3.728 15.893 0.049 1.00 96.62 124 ARG A N 1
ATOM 956 C CA . ARG A 1 124 ? 3.452 14.555 0.586 1.00 96.62 124 ARG A CA 1
ATOM 957 C C . ARG A 1 124 ? 4.736 13.855 1.011 1.00 96.62 124 ARG A C 1
ATOM 959 O O . ARG A 1 124 ? 5.590 13.565 0.179 1.00 96.62 124 ARG A O 1
ATOM 966 N N . ARG A 1 125 ? 4.859 13.575 2.312 1.00 95.50 125 ARG A N 1
ATOM 967 C CA . ARG A 1 125 ? 6.011 12.918 2.949 1.00 95.50 125 ARG A CA 1
ATOM 968 C C . ARG A 1 125 ? 5.554 11.948 4.038 1.00 95.50 125 ARG A C 1
ATOM 970 O O . ARG A 1 125 ? 4.471 12.102 4.594 1.00 95.50 125 ARG A O 1
ATOM 977 N N . SER A 1 126 ? 6.424 10.994 4.362 1.00 94.88 126 SER A N 1
ATOM 978 C CA . SER A 1 126 ? 6.249 10.098 5.510 1.00 94.88 126 SER A CA 1
ATOM 979 C C . SER A 1 126 ? 6.567 10.838 6.806 1.00 94.88 126 SER A C 1
ATOM 981 O O . SER A 1 126 ? 7.605 11.500 6.890 1.00 94.88 126 SER A O 1
ATOM 983 N N . ALA A 1 127 ? 5.717 10.687 7.816 1.00 93.75 127 ALA A N 1
ATOM 984 C CA . ALA A 1 127 ? 5.960 11.183 9.164 1.00 93.75 127 ALA A CA 1
ATOM 985 C C . ALA A 1 127 ? 7.140 10.471 9.838 1.00 93.75 127 ALA A C 1
ATOM 987 O O . ALA A 1 127 ? 7.888 11.098 10.588 1.00 93.75 127 ALA A O 1
ATOM 988 N N . ASN A 1 128 ? 7.360 9.187 9.531 1.00 92.44 128 ASN A N 1
ATOM 989 C CA . ASN A 1 128 ? 8.593 8.501 9.909 1.00 92.44 128 ASN A CA 1
ATOM 990 C C . ASN A 1 128 ? 9.676 8.713 8.828 1.00 92.44 128 ASN A C 1
ATOM 992 O O . ASN A 1 128 ? 9.512 8.204 7.709 1.00 92.44 128 ASN A O 1
ATOM 996 N N . PRO A 1 129 ? 10.789 9.410 9.129 1.00 88.19 129 PRO A N 1
ATOM 997 C CA . PRO A 1 129 ? 11.867 9.651 8.170 1.00 88.19 129 PRO A CA 1
ATOM 998 C C . PRO A 1 129 ? 12.690 8.397 7.832 1.00 88.19 129 PRO A C 1
ATOM 1000 O O . PRO A 1 129 ? 13.379 8.389 6.812 1.00 88.19 129 PRO A O 1
ATOM 1003 N N . GLU A 1 130 ? 12.622 7.335 8.642 1.00 89.62 130 GLU A N 1
ATOM 1004 C CA . GLU A 1 130 ? 13.315 6.065 8.386 1.00 89.62 130 GLU A CA 1
ATOM 1005 C C . GLU A 1 130 ? 12.660 5.261 7.250 1.00 89.62 130 GLU A C 1
ATOM 1007 O O . GLU A 1 130 ? 13.293 4.383 6.660 1.00 89.62 130 GLU A O 1
ATOM 1012 N N . LYS A 1 131 ? 11.412 5.590 6.876 1.00 91.06 131 LYS A N 1
ATOM 1013 C CA . LYS A 1 131 ? 10.714 5.004 5.722 1.00 91.06 131 LYS A CA 1
ATOM 1014 C C . LYS A 1 131 ? 11.301 5.530 4.404 1.00 91.06 131 LYS A C 1
ATOM 1016 O O . LYS A 1 131 ? 10.739 6.398 3.732 1.00 91.06 131 LYS A O 1
ATOM 1021 N N . ALA A 1 132 ? 12.448 4.979 4.019 1.00 87.19 132 ALA A N 1
ATOM 1022 C CA . ALA A 1 132 ? 13.254 5.474 2.906 1.00 87.19 132 ALA A CA 1
ATOM 1023 C C . ALA A 1 132 ? 12.554 5.425 1.534 1.00 87.19 132 ALA A C 1
ATOM 1025 O O . ALA A 1 132 ? 12.790 6.299 0.699 1.00 87.19 132 ALA A O 1
ATOM 1026 N N . ASN A 1 133 ? 11.674 4.448 1.285 1.00 90.75 133 ASN A N 1
ATOM 1027 C CA . ASN A 1 133 ? 11.034 4.281 -0.026 1.00 90.75 133 ASN A CA 1
ATOM 1028 C C . ASN A 1 133 ? 10.086 5.436 -0.400 1.00 90.75 133 ASN A C 1
ATOM 1030 O O . ASN A 1 133 ? 9.923 5.716 -1.584 1.00 90.75 133 ASN A O 1
ATOM 1034 N N . THR A 1 134 ? 9.535 6.179 0.569 1.00 93.38 134 THR A N 1
ATOM 1035 C CA . THR A 1 134 ? 8.752 7.391 0.261 1.00 93.38 134 THR A CA 1
ATOM 1036 C C . THR A 1 134 ? 9.620 8.465 -0.410 1.00 93.38 134 THR A C 1
ATOM 1038 O O . THR A 1 134 ? 9.169 9.125 -1.342 1.00 93.38 134 THR A O 1
ATOM 1041 N N . ASN A 1 135 ? 10.888 8.603 -0.005 1.00 93.50 135 ASN A N 1
ATOM 1042 C CA . ASN A 1 135 ? 11.813 9.562 -0.622 1.00 93.50 135 ASN A CA 1
ATOM 1043 C C . ASN A 1 135 ? 12.221 9.153 -2.045 1.00 93.50 135 ASN A C 1
ATOM 1045 O O . ASN A 1 135 ? 12.481 10.026 -2.869 1.00 93.50 135 ASN A O 1
ATOM 1049 N N . LEU A 1 136 ? 12.241 7.849 -2.350 1.00 94.50 136 LEU A N 1
ATOM 1050 C CA . LEU A 1 136 ? 12.446 7.365 -3.719 1.00 94.50 136 LEU A CA 1
ATOM 1051 C C . LEU A 1 136 ? 11.283 7.778 -4.626 1.00 94.50 136 LEU A C 1
ATOM 1053 O O . LEU A 1 136 ? 11.525 8.345 -5.685 1.00 94.50 136 LEU A O 1
ATOM 1057 N N . MET A 1 137 ? 10.036 7.590 -4.183 1.00 97.06 137 MET A N 1
ATOM 1058 C CA . MET A 1 137 ? 8.866 8.020 -4.959 1.00 97.06 137 MET A CA 1
ATOM 1059 C C . MET A 1 137 ? 8.818 9.536 -5.171 1.00 97.06 137 MET A C 1
ATOM 1061 O O . MET A 1 137 ? 8.486 9.982 -6.264 1.00 97.06 137 MET A O 1
ATOM 1065 N N . ILE A 1 138 ? 9.211 10.332 -4.169 1.00 97.25 138 ILE A N 1
ATOM 1066 C CA . ILE A 1 138 ? 9.351 11.791 -4.317 1.00 97.25 138 ILE A CA 1
ATOM 1067 C C . ILE A 1 138 ? 10.381 12.136 -5.399 1.00 97.25 138 ILE A C 1
ATOM 1069 O O . ILE A 1 138 ? 10.123 12.997 -6.239 1.00 97.25 138 ILE A O 1
ATOM 1073 N N . ALA A 1 139 ? 11.534 11.459 -5.402 1.00 97.38 139 ALA A N 1
ATOM 1074 C CA . ALA A 1 139 ? 12.559 11.671 -6.418 1.00 97.38 139 ALA A CA 1
ATOM 1075 C C . ALA A 1 139 ? 12.071 11.268 -7.820 1.00 97.38 139 ALA A C 1
ATOM 1077 O O . ALA A 1 139 ? 12.318 11.999 -8.774 1.00 97.38 139 ALA A O 1
ATOM 1078 N N . PHE A 1 140 ? 11.338 10.158 -7.944 1.00 97.88 140 PHE A N 1
ATOM 1079 C CA . PHE A 1 140 ? 10.752 9.736 -9.219 1.00 97.88 140 PHE A CA 1
ATOM 1080 C C . PHE A 1 140 ? 9.741 10.754 -9.730 1.00 97.88 140 PHE A C 1
ATOM 1082 O O . PHE A 1 140 ? 9.903 11.252 -10.839 1.00 97.88 140 PHE A O 1
ATOM 1089 N N . ALA A 1 141 ? 8.771 11.143 -8.901 1.00 97.81 141 ALA A N 1
ATOM 1090 C CA . ALA A 1 141 ? 7.757 12.126 -9.267 1.00 97.81 141 ALA A CA 1
ATOM 1091 C C . ALA A 1 141 ? 8.373 13.466 -9.707 1.00 97.81 141 ALA A C 1
ATOM 1093 O O . ALA A 1 141 ? 7.871 14.108 -10.626 1.00 97.81 141 ALA A O 1
ATOM 1094 N N . ALA A 1 142 ? 9.486 13.878 -9.089 1.00 97.81 142 ALA A N 1
ATOM 1095 C CA . ALA A 1 142 ? 10.212 15.086 -9.475 1.00 97.81 142 ALA A CA 1
ATOM 1096 C C . ALA A 1 142 ? 10.938 14.981 -10.829 1.00 97.81 142 ALA A C 1
ATOM 1098 O O . ALA A 1 142 ? 11.141 16.004 -11.484 1.00 97.81 142 ALA A O 1
ATOM 1099 N N . SER A 1 143 ? 11.326 13.772 -11.242 1.00 97.94 143 SER A N 1
ATOM 1100 C CA . SER A 1 143 ? 12.040 13.507 -12.499 1.00 97.94 143 SER A CA 1
ATOM 1101 C C . SER A 1 143 ? 11.121 13.131 -13.669 1.00 97.94 143 SER A C 1
ATOM 1103 O O . SER A 1 143 ? 11.567 13.164 -14.822 1.00 97.94 143 SER A O 1
ATOM 1105 N N . MET A 1 144 ? 9.869 12.756 -13.394 1.00 98.06 144 MET A N 1
ATOM 1106 C CA . MET A 1 144 ? 8.888 12.360 -14.407 1.00 98.06 144 MET A CA 1
ATOM 1107 C C . MET A 1 144 ? 8.388 13.551 -15.234 1.00 98.06 144 MET A C 1
ATOM 1109 O O . MET A 1 144 ? 8.238 14.675 -14.749 1.00 98.06 144 MET A O 1
ATOM 1113 N N . THR A 1 145 ? 8.093 13.283 -16.502 1.00 98.19 145 THR A N 1
ATOM 1114 C CA . THR A 1 145 ? 7.363 14.191 -17.390 1.00 98.19 145 THR A CA 1
ATOM 1115 C C . THR A 1 145 ? 5.853 14.094 -17.155 1.00 98.19 145 THR A C 1
ATOM 1117 O O . THR A 1 145 ? 5.359 13.108 -16.613 1.00 98.19 145 THR A O 1
ATOM 1120 N N . GLU A 1 146 ? 5.099 15.107 -17.587 1.00 97.75 146 GLU A N 1
ATOM 1121 C CA . GLU A 1 146 ? 3.628 15.089 -17.510 1.00 97.75 146 GLU A CA 1
ATOM 1122 C C . GLU A 1 146 ? 3.026 13.902 -18.280 1.00 97.75 146 GLU A C 1
ATOM 1124 O O . GLU A 1 146 ? 2.077 13.279 -17.812 1.00 97.75 146 GLU A O 1
ATOM 1129 N N . GLU A 1 147 ? 3.616 13.546 -19.424 1.00 98.25 147 GLU A N 1
ATOM 1130 C CA . GLU A 1 147 ? 3.191 12.398 -20.227 1.00 98.25 147 GLU A CA 1
ATOM 1131 C C . GLU A 1 147 ? 3.420 11.070 -19.488 1.00 98.25 147 GLU A C 1
ATOM 1133 O O . GLU A 1 147 ? 2.521 10.239 -19.431 1.00 98.25 147 GLU A O 1
ATOM 1138 N N . GLU A 1 148 ? 4.578 10.887 -18.850 1.00 98.44 148 GLU A N 1
ATOM 1139 C CA . GLU A 1 148 ? 4.880 9.693 -18.044 1.00 98.44 148 GLU A CA 1
ATOM 1140 C C . GLU A 1 148 ? 3.941 9.546 -16.838 1.00 98.44 148 GLU A C 1
ATOM 1142 O O . GLU A 1 148 ? 3.513 8.436 -16.507 1.00 98.44 148 GLU A O 1
ATOM 1147 N N . ILE A 1 149 ? 3.608 10.663 -16.182 1.00 98.44 149 ILE A N 1
ATOM 1148 C CA . ILE A 1 149 ? 2.634 10.705 -15.085 1.00 98.44 149 ILE A CA 1
ATOM 1149 C C . ILE A 1 149 ? 1.261 10.260 -15.604 1.00 98.44 149 ILE A C 1
ATOM 1151 O O . ILE A 1 149 ? 0.638 9.390 -14.994 1.00 98.44 149 ILE A O 1
ATOM 1155 N N . GLN A 1 150 ? 0.818 10.813 -16.738 1.00 98.25 150 GLN A N 1
ATOM 1156 C CA . GLN A 1 150 ? -0.467 10.481 -17.353 1.00 98.25 150 GLN A CA 1
ATOM 1157 C C . GLN A 1 150 ? -0.536 9.002 -17.761 1.00 98.25 150 GLN A C 1
ATOM 1159 O O . GLN A 1 150 ? -1.474 8.310 -17.378 1.00 98.25 150 GLN A O 1
ATOM 1164 N N . GLN A 1 151 ? 0.480 8.494 -18.464 1.00 98.12 151 GLN A N 1
ATOM 1165 C CA . GLN A 1 151 ? 0.552 7.090 -18.885 1.00 98.12 151 GLN A CA 1
ATOM 1166 C C . GLN A 1 151 ? 0.508 6.129 -17.691 1.00 98.12 151 GLN A C 1
ATOM 1168 O O . GLN A 1 151 ? -0.186 5.115 -17.735 1.00 98.12 151 GLN A O 1
ATOM 1173 N N . SER A 1 152 ? 1.223 6.449 -16.606 1.00 97.88 152 SER A N 1
ATOM 1174 C CA . SER A 1 152 ? 1.207 5.629 -15.389 1.00 97.88 152 SER A CA 1
ATOM 1175 C C . SER A 1 152 ? -0.175 5.625 -14.733 1.00 97.88 152 SER A C 1
ATOM 1177 O O . SER A 1 152 ? -0.654 4.570 -14.317 1.00 97.88 152 SER A O 1
ATOM 1179 N N . ALA A 1 153 ? -0.823 6.792 -14.660 1.00 97.81 153 ALA A N 1
ATOM 1180 C CA . ALA A 1 153 ? -2.157 6.933 -14.087 1.00 97.81 153 ALA A CA 1
ATOM 1181 C C . ALA A 1 153 ? -3.199 6.132 -14.879 1.00 97.81 153 ALA A C 1
ATOM 1183 O O . ALA A 1 153 ? -3.956 5.363 -14.294 1.00 97.81 153 ALA A O 1
ATOM 1184 N N . GLU A 1 154 ? -3.200 6.268 -16.207 1.00 97.44 154 GLU A N 1
ATOM 1185 C CA . GLU A 1 154 ? -4.106 5.542 -17.104 1.00 97.44 154 GLU A CA 1
ATOM 1186 C C . GLU A 1 154 ? -3.892 4.030 -17.028 1.00 97.44 154 GLU A C 1
ATOM 1188 O O . GLU A 1 154 ? -4.859 3.273 -16.930 1.00 97.44 154 GLU A O 1
ATOM 1193 N N . TYR A 1 155 ? -2.630 3.589 -17.020 1.00 98.00 155 TYR A N 1
ATOM 1194 C CA . TYR A 1 155 ? -2.299 2.176 -16.911 1.00 98.00 155 TYR A CA 1
ATOM 1195 C C . TYR A 1 155 ? -2.847 1.575 -15.615 1.00 98.00 155 TYR A C 1
ATOM 1197 O O . TYR A 1 155 ? -3.645 0.643 -15.676 1.00 98.00 155 TYR A O 1
ATOM 1205 N N . PHE A 1 156 ? -2.493 2.121 -14.446 1.00 97.12 156 PHE A N 1
ATOM 1206 C CA . PHE A 1 156 ? -2.920 1.542 -13.167 1.00 97.12 156 PHE A CA 1
ATOM 1207 C C . PHE A 1 156 ? -4.424 1.691 -12.896 1.00 97.12 156 PHE A C 1
ATOM 1209 O O . PHE A 1 156 ? -5.003 0.820 -12.246 1.00 97.12 156 PHE A O 1
ATOM 1216 N N . ALA A 1 157 ? -5.072 2.736 -13.420 1.00 94.88 157 ALA A N 1
ATOM 1217 C CA . ALA A 1 157 ? -6.525 2.891 -13.344 1.00 94.88 157 ALA A CA 1
ATOM 1218 C C . ALA A 1 157 ? -7.280 1.857 -14.197 1.00 94.88 157 ALA A C 1
ATOM 1220 O O . ALA A 1 157 ? -8.421 1.524 -13.888 1.00 94.88 157 ALA A O 1
ATOM 1221 N N . SER A 1 158 ? -6.651 1.318 -15.248 1.00 94.50 158 SER A N 1
ATOM 1222 C CA . SER A 1 158 ? -7.249 0.271 -16.090 1.00 94.50 158 SER A CA 1
ATOM 1223 C C . SER A 1 158 ? -7.238 -1.127 -15.457 1.00 94.50 158 SER A C 1
ATOM 1225 O O . SER A 1 158 ? -7.834 -2.058 -16.000 1.00 94.50 158 SER A O 1
ATOM 1227 N N . MET A 1 159 ? -6.552 -1.284 -14.323 1.00 93.88 159 MET A N 1
ATOM 1228 C CA . MET A 1 159 ? -6.310 -2.577 -13.691 1.00 93.88 159 MET A CA 1
ATOM 1229 C C . MET A 1 159 ? -7.485 -3.001 -12.815 1.00 93.88 159 MET A C 1
ATOM 1231 O O . MET A 1 159 ? -8.124 -2.185 -12.153 1.00 93.88 159 MET A O 1
ATOM 1235 N N . GLU A 1 160 ? -7.735 -4.307 -12.771 1.00 88.94 160 GLU A N 1
ATOM 1236 C CA . GLU A 1 160 ? -8.791 -4.888 -11.946 1.00 88.94 160 GLU A CA 1
ATOM 1237 C C . GLU A 1 160 ? -8.444 -4.784 -10.453 1.00 88.94 160 GLU A C 1
ATOM 1239 O O . GLU A 1 160 ? -7.385 -5.240 -10.005 1.00 88.94 160 GLU A O 1
ATOM 1244 N N . TRP A 1 161 ? -9.358 -4.210 -9.669 1.00 89.31 161 TRP A N 1
ATOM 1245 C CA . TRP A 1 161 ? -9.221 -4.104 -8.221 1.00 89.31 161 TRP A CA 1
ATOM 1246 C C . TRP A 1 161 ? -9.629 -5.426 -7.558 1.00 89.31 161 TRP A C 1
ATOM 1248 O O . TRP A 1 161 ? -10.805 -5.719 -7.371 1.00 89.31 161 TRP A O 1
ATOM 1258 N N . ARG A 1 162 ? -8.639 -6.250 -7.204 1.00 90.56 162 ARG A N 1
ATOM 1259 C CA . ARG A 1 162 ? -8.860 -7.595 -6.645 1.00 90.56 162 ARG A CA 1
ATOM 1260 C C . ARG A 1 162 ? -8.662 -7.638 -5.137 1.00 90.56 162 ARG A C 1
ATOM 1262 O O . ARG A 1 162 ? -7.915 -6.835 -4.580 1.00 90.56 162 ARG A O 1
ATOM 1269 N N . GLN A 1 163 ? -9.254 -8.649 -4.500 1.00 93.81 163 GLN A N 1
ATOM 1270 C CA . GLN A 1 163 ? -8.966 -8.974 -3.105 1.00 93.81 163 GLN A CA 1
ATOM 1271 C C . GLN A 1 163 ? -7.474 -9.284 -2.942 1.00 93.81 163 GLN A C 1
ATOM 1273 O O . GLN A 1 163 ? -6.950 -10.216 -3.552 1.00 93.81 163 GLN A O 1
ATOM 1278 N N . TRP A 1 164 ? -6.802 -8.490 -2.120 1.00 94.94 164 TRP A N 1
ATOM 1279 C CA . TRP A 1 164 ? -5.363 -8.533 -1.900 1.00 94.94 164 TRP A CA 1
ATOM 1280 C C . TRP A 1 164 ? -5.002 -8.800 -0.442 1.00 94.94 164 TRP A C 1
ATOM 1282 O O . TRP A 1 164 ? -4.037 -9.515 -0.165 1.00 94.94 164 TRP A O 1
ATOM 1292 N N . ILE A 1 165 ? -5.794 -8.249 0.484 1.00 96.56 165 ILE A N 1
ATOM 1293 C CA . ILE A 1 165 ? -5.592 -8.392 1.927 1.00 96.56 165 ILE A CA 1
ATOM 1294 C C . ILE A 1 165 ? -6.655 -9.318 2.520 1.00 96.56 165 ILE A C 1
ATOM 1296 O O . ILE A 1 165 ? -7.852 -9.117 2.313 1.00 96.56 165 ILE A O 1
ATOM 1300 N N . GLU A 1 166 ? -6.225 -10.311 3.290 1.00 97.69 166 GLU A N 1
ATOM 1301 C CA . GLU A 1 166 ? -7.076 -11.117 4.167 1.00 97.69 166 GLU A CA 1
ATOM 1302 C C . GLU A 1 166 ? -6.898 -10.639 5.614 1.00 97.69 166 GLU A C 1
ATOM 1304 O O . GLU A 1 166 ? -5.813 -10.770 6.182 1.00 97.69 166 GLU A O 1
ATOM 1309 N N . VAL A 1 167 ? -7.948 -10.087 6.225 1.00 98.50 167 VAL A N 1
ATOM 1310 C CA . VAL A 1 167 ? -7.921 -9.682 7.640 1.00 98.50 167 VAL A CA 1
ATOM 1311 C C . VAL A 1 167 ? -8.384 -10.836 8.522 1.00 98.50 167 VAL A C 1
ATOM 1313 O O . VAL A 1 167 ? -9.437 -11.422 8.280 1.00 98.50 167 VAL A O 1
ATOM 1316 N N . VAL A 1 168 ? -7.608 -11.150 9.562 1.00 98.50 168 VAL A N 1
ATOM 1317 C CA . VAL A 1 168 ? -7.912 -12.223 10.518 1.00 98.50 168 VAL A CA 1
ATOM 1318 C C . VAL A 1 168 ? -7.759 -11.707 11.946 1.00 98.50 168 VAL A C 1
ATOM 1320 O O . VAL A 1 168 ? -6.675 -11.290 12.352 1.00 98.50 168 VAL A O 1
ATOM 1323 N N . GLU A 1 169 ? -8.839 -11.770 12.722 1.00 98.62 169 GLU A N 1
ATOM 1324 C CA . GLU A 1 169 ? -8.821 -11.449 14.150 1.00 98.62 169 GLU A CA 1
ATOM 1325 C C . GLU A 1 169 ? -8.197 -12.595 14.962 1.00 98.62 169 GLU A C 1
ATOM 1327 O O . GLU A 1 169 ? -8.600 -13.753 14.829 1.00 98.62 169 GLU A O 1
ATOM 1332 N N . THR A 1 170 ? -7.204 -12.296 15.801 1.00 98.50 170 THR A N 1
ATOM 1333 C CA . THR A 1 170 ? -6.477 -13.316 16.576 1.00 98.50 170 THR A CA 1
ATOM 1334 C C . THR A 1 170 ? -5.853 -12.748 17.847 1.00 98.50 170 THR A C 1
ATOM 1336 O O . THR A 1 170 ? -5.368 -11.624 17.852 1.00 98.50 170 THR A O 1
ATOM 1339 N N . ASP A 1 171 ? -5.801 -13.539 18.922 1.00 98.00 171 ASP A N 1
ATOM 1340 C CA . ASP A 1 171 ? -5.115 -13.171 20.171 1.00 98.00 171 ASP A CA 1
ATOM 1341 C C . ASP A 1 171 ? -3.580 -13.235 20.057 1.00 98.00 171 ASP A C 1
ATOM 1343 O O . ASP A 1 171 ? -2.857 -12.592 20.828 1.00 98.00 171 ASP A O 1
ATOM 1347 N N . THR A 1 172 ? -3.062 -14.031 19.116 1.00 98.00 172 THR A N 1
ATOM 1348 C CA . THR A 1 172 ? -1.624 -14.256 18.923 1.00 98.00 172 THR A CA 1
ATOM 1349 C C . THR A 1 172 ? -1.209 -14.140 17.462 1.00 98.00 172 THR A C 1
ATOM 1351 O O . THR A 1 172 ? -1.982 -14.403 16.541 1.00 98.00 172 THR A O 1
ATOM 1354 N N . VAL A 1 173 ? 0.049 -13.761 17.256 1.00 97.81 173 VAL A N 1
ATOM 1355 C CA . VAL A 1 173 ? 0.698 -13.607 15.951 1.00 97.81 173 VAL A CA 1
ATOM 1356 C C . VAL A 1 173 ? 1.977 -14.437 15.909 1.00 97.81 173 VAL A C 1
ATOM 1358 O O . VAL A 1 173 ? 2.572 -14.668 16.965 1.00 97.81 173 VAL A O 1
ATOM 1361 N N . PRO A 1 174 ? 2.431 -14.897 14.732 1.00 97.56 174 PRO A N 1
ATOM 1362 C CA . PRO A 1 174 ? 3.751 -15.494 14.600 1.00 97.56 174 PRO A CA 1
ATOM 1363 C C . PRO A 1 174 ? 4.846 -14.536 15.068 1.00 97.56 174 PRO A C 1
ATOM 1365 O O . PRO A 1 174 ? 4.723 -13.320 14.923 1.00 97.56 174 PRO A O 1
ATOM 1368 N N . LEU A 1 175 ? 5.941 -15.083 15.588 1.00 97.00 175 LEU A N 1
ATOM 1369 C CA . LEU A 1 175 ? 7.174 -14.316 15.697 1.00 97.00 175 LEU A CA 1
ATOM 1370 C C . LEU A 1 175 ? 7.644 -13.959 14.285 1.00 97.00 175 LEU A C 1
ATOM 1372 O O . LEU A 1 175 ? 7.609 -14.795 13.380 1.00 97.00 175 LEU A O 1
ATOM 1376 N N . THR A 1 176 ? 8.067 -12.713 14.100 1.00 95.75 176 THR A N 1
ATOM 1377 C CA . THR A 1 176 ? 8.466 -12.194 12.791 1.00 95.75 176 THR A CA 1
ATOM 1378 C C . THR A 1 176 ? 9.800 -11.469 12.870 1.00 95.75 176 THR A C 1
ATOM 1380 O O . THR A 1 176 ? 10.194 -10.960 13.921 1.00 95.75 176 THR A O 1
ATOM 1383 N N . PHE A 1 177 ? 10.483 -11.384 11.734 1.00 93.75 177 PHE A N 1
ATOM 1384 C CA . PHE A 1 177 ? 11.545 -10.411 11.513 1.00 93.75 177 PHE A CA 1
ATOM 1385 C C . PHE A 1 177 ? 11.113 -9.420 10.432 1.00 93.75 177 PHE A C 1
ATOM 1387 O O . PHE A 1 177 ? 10.218 -9.689 9.632 1.00 93.75 177 PHE A O 1
ATOM 1394 N N . ARG A 1 178 ? 11.736 -8.242 10.418 1.00 92.44 178 ARG A N 1
ATOM 1395 C CA . ARG A 1 178 ? 11.386 -7.175 9.475 1.00 92.44 178 ARG A CA 1
ATOM 1396 C C . ARG A 1 178 ? 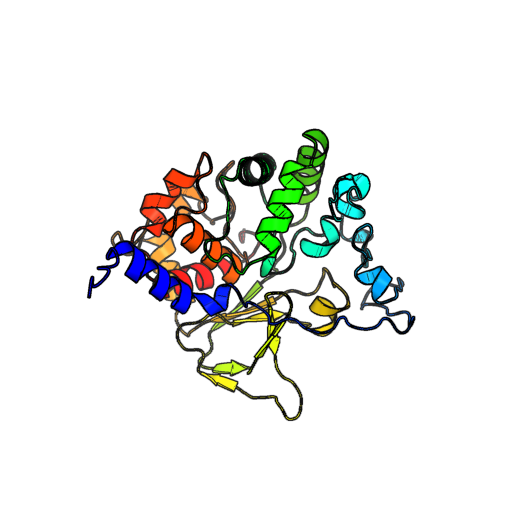12.306 -7.221 8.274 1.00 92.44 178 ARG A C 1
ATOM 1398 O O . ARG A 1 178 ? 13.514 -7.150 8.469 1.00 92.44 178 ARG A O 1
ATOM 1405 N N . ARG A 1 179 ? 11.758 -7.292 7.063 1.00 88.94 179 ARG A N 1
ATOM 1406 C CA . ARG A 1 179 ? 12.521 -7.263 5.805 1.00 88.94 179 ARG A CA 1
ATOM 1407 C C . ARG A 1 179 ? 11.737 -6.484 4.761 1.00 88.94 179 ARG A C 1
ATOM 1409 O O . ARG A 1 179 ? 10.546 -6.706 4.602 1.00 88.94 179 ARG A O 1
ATOM 1416 N N . GLY A 1 180 ? 12.391 -5.542 4.084 1.00 82.06 180 GLY A N 1
ATOM 1417 C CA . GLY A 1 180 ? 11.767 -4.797 2.989 1.00 82.06 180 GLY A CA 1
ATOM 1418 C C . GLY A 1 180 ? 10.522 -3.986 3.372 1.00 82.06 180 GLY A C 1
ATOM 1419 O O . GLY A 1 180 ? 9.740 -3.670 2.492 1.00 82.06 180 GLY A O 1
ATOM 1420 N N . GLY A 1 181 ? 10.321 -3.636 4.649 1.00 87.44 181 GLY A N 1
ATOM 1421 C CA . GLY A 1 181 ? 9.082 -2.983 5.100 1.00 87.44 181 GLY A CA 1
ATOM 1422 C C . GLY A 1 181 ? 7.911 -3.946 5.335 1.00 87.44 181 GLY A C 1
ATOM 1423 O O . GLY A 1 181 ? 6.775 -3.490 5.457 1.00 87.44 181 GLY A O 1
ATOM 1424 N N . LEU A 1 182 ? 8.185 -5.250 5.432 1.00 91.69 182 LEU A N 1
ATOM 1425 C CA . LEU A 1 182 ? 7.227 -6.308 5.744 1.00 91.69 182 LEU A CA 1
ATOM 1426 C C . LEU A 1 182 ? 7.583 -7.028 7.046 1.00 91.69 182 LEU A C 1
ATOM 1428 O O . LEU A 1 182 ? 8.751 -7.081 7.444 1.00 91.69 182 LEU A O 1
ATOM 1432 N N . HIS A 1 183 ? 6.573 -7.640 7.667 1.00 95.50 183 HIS A N 1
ATOM 1433 C CA . HIS A 1 183 ? 6.758 -8.640 8.716 1.00 95.50 183 HIS A CA 1
ATOM 1434 C C . HIS A 1 183 ? 6.827 -10.022 8.071 1.00 95.50 183 HIS A C 1
ATOM 1436 O O . HIS A 1 183 ? 5.864 -10.474 7.455 1.00 95.50 183 HIS A O 1
ATOM 1442 N N . ILE A 1 184 ? 7.970 -10.689 8.198 1.00 95.12 184 ILE A N 1
ATOM 1443 C CA . ILE A 1 184 ? 8.192 -12.026 7.652 1.00 95.12 184 ILE A CA 1
ATOM 1444 C C . ILE A 1 184 ? 8.138 -13.034 8.804 1.00 95.12 184 ILE A C 1
ATOM 1446 O O . ILE A 1 184 ? 8.890 -12.862 9.770 1.00 95.12 184 ILE A O 1
ATOM 1450 N N . PRO A 1 185 ? 7.263 -14.056 8.751 1.00 95.31 185 PRO A N 1
ATOM 1451 C CA . PRO A 1 185 ? 7.180 -15.066 9.801 1.00 95.31 185 PRO A CA 1
ATOM 1452 C C . PRO A 1 185 ? 8.490 -15.849 9.924 1.00 95.31 185 PRO A C 1
ATOM 1454 O O . PRO A 1 185 ? 9.105 -16.210 8.923 1.00 95.31 185 PRO A O 1
ATOM 1457 N N . LEU A 1 186 ? 8.914 -16.107 11.163 1.00 94.62 186 LEU A N 1
ATOM 1458 C CA . LEU A 1 186 ? 10.017 -17.023 11.444 1.00 94.62 186 LEU A CA 1
ATOM 1459 C C . LEU A 1 186 ? 9.559 -18.469 11.234 1.00 94.62 186 LEU A C 1
ATOM 1461 O O . LEU A 1 186 ? 8.458 -18.852 11.638 1.00 94.62 186 LEU A O 1
ATOM 1465 N N . GLU A 1 187 ? 10.430 -19.277 10.637 1.00 91.06 187 GLU A N 1
ATOM 1466 C CA . GLU A 1 187 ? 10.179 -20.682 10.317 1.00 91.06 187 GLU A CA 1
ATOM 1467 C C . GLU A 1 187 ? 11.164 -21.613 11.044 1.00 91.06 187 GLU A C 1
ATOM 1469 O O . GLU A 1 187 ? 12.179 -21.186 11.597 1.00 91.06 187 GLU A O 1
ATOM 1474 N N . GLY A 1 188 ? 10.865 -22.916 11.052 1.00 93.44 188 GLY A N 1
ATOM 1475 C CA . GLY A 1 188 ? 11.739 -23.933 11.639 1.00 93.44 188 GLY A CA 1
ATOM 1476 C C . GLY A 1 188 ? 11.906 -23.792 13.155 1.00 93.44 188 GLY A C 1
ATOM 1477 O O . GLY A 1 188 ? 10.929 -23.606 13.878 1.00 93.44 188 GLY A O 1
ATOM 1478 N N . ASP A 1 189 ? 13.145 -23.903 13.635 1.00 93.69 189 ASP A N 1
ATOM 1479 C CA . ASP A 1 189 ? 13.469 -23.881 15.070 1.00 93.69 189 ASP A CA 1
ATOM 1480 C C . ASP A 1 189 ? 13.255 -22.500 15.723 1.00 93.69 189 ASP A C 1
ATOM 1482 O O . ASP A 1 189 ? 13.130 -22.412 16.944 1.00 93.69 189 ASP A O 1
ATOM 1486 N N . GLU A 1 190 ? 13.199 -21.429 14.923 1.00 93.00 190 GLU A N 1
ATOM 1487 C CA . GLU A 1 190 ? 12.942 -20.056 15.383 1.00 93.00 190 GLU A CA 1
ATOM 1488 C C . GLU A 1 190 ? 11.454 -19.675 15.312 1.00 93.00 190 GLU A C 1
ATOM 1490 O O . GLU A 1 190 ? 11.065 -18.589 15.749 1.00 93.00 190 GLU A O 1
ATOM 1495 N N . ALA A 1 191 ? 10.606 -20.567 14.788 1.00 95.75 191 ALA A N 1
ATOM 1496 C CA . ALA A 1 191 ? 9.169 -20.353 14.736 1.00 95.75 191 ALA A CA 1
ATOM 1497 C C . ALA A 1 191 ? 8.561 -20.262 16.146 1.00 95.75 191 ALA A C 1
ATOM 1499 O O . ALA A 1 191 ? 8.985 -20.915 17.102 1.00 95.75 191 ALA A O 1
ATOM 1500 N N . GLY A 1 192 ? 7.496 -19.480 16.272 1.00 96.69 192 GLY A N 1
ATOM 1501 C CA . GLY A 1 192 ? 6.768 -19.317 17.523 1.00 96.69 192 GLY A CA 1
ATOM 1502 C C . GLY A 1 192 ? 5.646 -18.307 17.379 1.00 96.69 192 GLY A C 1
ATOM 1503 O O . GLY A 1 192 ? 5.409 -17.788 16.291 1.00 96.69 192 GLY A O 1
ATOM 1504 N N . THR A 1 193 ? 4.963 -18.016 18.483 1.00 97.94 193 THR A N 1
ATOM 1505 C CA . THR A 1 193 ? 3.905 -17.002 18.521 1.00 97.94 193 THR A CA 1
ATOM 1506 C C . THR A 1 193 ? 4.056 -16.088 19.727 1.00 97.94 193 THR A C 1
ATOM 1508 O O . THR A 1 193 ? 4.474 -16.540 20.794 1.00 97.94 193 THR A O 1
ATOM 1511 N N . GLU A 1 194 ? 3.618 -14.844 19.592 1.00 97.38 194 GLU A N 1
ATOM 1512 C CA . GLU A 1 194 ? 3.503 -13.866 20.672 1.00 97.38 194 GLU A CA 1
ATOM 1513 C C . GLU A 1 194 ? 2.088 -13.263 20.727 1.00 97.38 194 GLU A C 1
ATOM 1515 O O . GLU A 1 194 ? 1.355 -13.331 19.739 1.00 97.38 194 GLU A O 1
ATOM 1520 N N . PRO A 1 195 ? 1.657 -12.685 21.863 1.00 98.12 195 PRO A N 1
ATOM 1521 C CA . PRO A 1 195 ? 0.401 -11.943 21.923 1.00 98.12 195 PRO A CA 1
ATOM 1522 C C . PRO A 1 195 ? 0.376 -10.782 20.921 1.00 98.12 195 PRO A C 1
ATOM 1524 O O . PRO A 1 195 ? 1.358 -10.046 20.786 1.00 98.12 195 PRO A O 1
ATOM 1527 N N . ILE A 1 196 ? -0.762 -10.574 20.257 1.00 97.12 196 ILE A N 1
ATOM 1528 C CA . ILE A 1 196 ? -0.891 -9.512 19.249 1.00 97.12 196 ILE A CA 1
ATOM 1529 C C . ILE A 1 196 ? -0.728 -8.111 19.860 1.00 97.12 196 ILE A C 1
ATOM 1531 O O . ILE A 1 196 ? -0.004 -7.264 19.328 1.00 97.12 196 ILE A O 1
ATOM 1535 N N . GLY A 1 197 ? -1.319 -7.894 21.039 1.00 95.06 197 GLY A N 1
ATOM 1536 C CA . GLY A 1 197 ? -1.366 -6.585 21.683 1.00 95.06 197 GLY A CA 1
ATOM 1537 C C . GLY A 1 197 ? -2.131 -5.559 20.840 1.00 95.06 197 GLY A C 1
ATOM 1538 O O . GLY A 1 197 ? -3.080 -5.897 20.148 1.00 95.06 197 GLY A O 1
ATOM 1539 N N . GLN A 1 198 ? -1.715 -4.297 20.906 1.00 93.25 198 GLN A N 1
ATOM 1540 C CA . GLN A 1 198 ? -2.309 -3.189 20.147 1.00 93.25 198 GLN A CA 1
ATOM 1541 C C . GLN A 1 198 ? -1.506 -2.950 18.862 1.00 93.25 198 GLN A C 1
ATOM 1543 O O . GLN A 1 198 ? -0.811 -1.945 18.730 1.00 93.25 198 GLN A O 1
ATOM 1548 N N . ARG A 1 199 ? -1.510 -3.935 17.954 1.00 95.75 199 ARG A N 1
ATOM 1549 C CA . ARG A 1 199 ? -0.755 -3.912 16.689 1.00 95.75 199 ARG A CA 1
ATOM 1550 C C . ARG A 1 199 ? -1.513 -4.664 15.602 1.00 95.75 199 ARG A C 1
ATOM 1552 O O . ARG A 1 199 ? -2.244 -5.601 15.906 1.00 95.75 199 ARG A O 1
ATOM 1559 N N . ILE A 1 200 ? -1.248 -4.313 14.347 1.00 97.69 200 ILE A N 1
ATOM 1560 C CA . ILE A 1 200 ? -1.577 -5.154 13.192 1.00 97.69 200 ILE A CA 1
ATOM 1561 C C . ILE A 1 200 ? -0.275 -5.739 12.654 1.00 97.69 200 ILE A C 1
ATOM 1563 O O . ILE A 1 200 ? 0.693 -5.008 12.442 1.00 97.69 200 ILE A O 1
ATOM 1567 N N . ILE A 1 201 ? -0.246 -7.051 12.430 1.00 97.56 201 ILE A N 1
ATOM 1568 C CA . ILE A 1 201 ? 0.892 -7.733 11.807 1.00 97.56 201 ILE A CA 1
ATOM 1569 C C . ILE A 1 201 ? 0.476 -8.180 10.410 1.00 97.56 201 ILE A C 1
ATOM 1571 O O . ILE A 1 201 ? -0.237 -9.169 10.238 1.00 97.56 201 ILE A O 1
ATOM 1575 N N . GLU A 1 202 ? 0.903 -7.409 9.413 1.00 96.12 202 GLU A N 1
ATOM 1576 C CA . GLU A 1 202 ? 0.649 -7.666 7.996 1.00 96.12 202 GLU A CA 1
ATOM 1577 C C . GLU A 1 202 ? 1.836 -8.408 7.372 1.00 96.12 202 GLU A C 1
ATOM 1579 O O . GLU A 1 202 ? 2.966 -7.909 7.366 1.00 96.12 202 GLU A O 1
ATOM 1584 N N . MET A 1 203 ? 1.575 -9.619 6.879 1.00 96.56 203 MET A N 1
ATOM 1585 C CA . MET A 1 203 ? 2.577 -10.564 6.385 1.00 96.56 203 MET A CA 1
ATOM 1586 C C . MET A 1 203 ? 2.203 -11.062 4.986 1.00 96.56 203 MET A C 1
ATOM 1588 O O . MET A 1 203 ? 1.014 -11.199 4.686 1.00 96.56 203 MET A O 1
ATOM 1592 N N . PRO A 1 204 ? 3.182 -11.382 4.127 1.00 96.38 204 PRO A N 1
ATOM 1593 C CA . PRO A 1 204 ? 2.901 -12.059 2.867 1.00 96.38 204 PRO A CA 1
ATOM 1594 C C . PRO A 1 204 ? 2.345 -13.467 3.112 1.00 96.38 204 PRO A C 1
ATOM 1596 O O . PRO A 1 204 ? 2.809 -14.176 4.005 1.00 96.38 204 PRO A O 1
ATOM 1599 N N . VAL A 1 205 ? 1.376 -13.890 2.294 1.00 95.12 205 VAL A N 1
ATOM 1600 C CA . VAL A 1 205 ? 0.880 -15.282 2.305 1.00 95.12 205 VAL A CA 1
ATOM 1601 C C . VAL A 1 205 ? 1.942 -16.250 1.764 1.00 95.12 205 VAL A C 1
ATOM 1603 O O . VAL A 1 205 ? 2.013 -17.397 2.197 1.00 95.12 205 VAL A O 1
ATOM 1606 N N . ASP A 1 206 ? 2.782 -15.764 0.851 1.00 94.88 206 ASP A N 1
ATOM 1607 C CA . ASP A 1 206 ? 3.935 -16.456 0.272 1.00 94.88 206 ASP A CA 1
ATOM 1608 C C . ASP A 1 206 ? 5.188 -15.577 0.465 1.00 94.88 206 ASP A C 1
ATOM 1610 O O . ASP A 1 206 ? 5.432 -14.671 -0.346 1.00 94.88 206 ASP A O 1
ATOM 1614 N N . PRO A 1 207 ? 5.946 -15.760 1.567 1.00 94.00 207 PRO A N 1
ATOM 1615 C CA . PRO A 1 207 ? 7.108 -14.929 1.869 1.00 94.00 207 PRO A CA 1
ATOM 1616 C C . PRO A 1 207 ? 8.206 -14.990 0.808 1.00 94.00 207 PRO A C 1
ATOM 1618 O O . PRO A 1 207 ? 8.720 -13.943 0.413 1.00 94.00 207 PRO A O 1
ATOM 1621 N N . GLU A 1 208 ? 8.544 -16.185 0.321 1.00 92.31 208 GLU A N 1
ATOM 1622 C CA . GLU A 1 208 ? 9.596 -16.370 -0.682 1.00 92.31 208 GLU A CA 1
ATOM 1623 C C . GLU A 1 208 ? 9.190 -15.734 -2.016 1.00 92.31 208 GLU A C 1
ATOM 1625 O O . GLU A 1 208 ? 9.926 -14.908 -2.566 1.00 92.31 208 GLU A O 1
ATOM 1630 N N . GLY A 1 209 ? 7.981 -16.044 -2.497 1.00 94.12 209 GLY A N 1
ATOM 1631 C CA . GLY A 1 209 ? 7.447 -15.470 -3.726 1.00 94.12 209 GLY A CA 1
ATOM 1632 C C . GLY A 1 209 ? 7.338 -13.950 -3.664 1.00 94.12 209 GLY A C 1
ATOM 1633 O O . GLY A 1 209 ? 7.635 -13.273 -4.644 1.00 94.12 209 GLY A O 1
ATOM 1634 N N . THR A 1 210 ? 6.977 -13.386 -2.510 1.00 93.81 210 THR A N 1
ATOM 1635 C CA . THR A 1 210 ? 6.870 -11.931 -2.331 1.00 93.81 210 THR A CA 1
ATOM 1636 C C . THR A 1 210 ? 8.241 -11.254 -2.269 1.00 93.81 210 THR A C 1
ATOM 1638 O O . THR A 1 210 ? 8.475 -10.247 -2.947 1.00 93.81 210 THR A O 1
ATOM 1641 N N . GLU A 1 211 ? 9.160 -11.757 -1.441 1.00 89.06 211 GLU A N 1
ATOM 1642 C CA . GLU A 1 211 ? 10.425 -11.074 -1.151 1.00 89.06 211 GLU A CA 1
ATOM 1643 C C . GLU A 1 211 ? 11.511 -11.315 -2.193 1.00 89.06 211 GLU A C 1
ATOM 1645 O O . GLU A 1 211 ? 12.203 -10.365 -2.574 1.00 89.06 211 GLU A O 1
ATOM 1650 N N . LEU A 1 212 ? 11.656 -12.553 -2.662 1.00 89.94 212 LEU A N 1
ATOM 1651 C CA . LEU A 1 212 ? 12.685 -12.910 -3.634 1.00 89.94 212 LEU A CA 1
ATOM 1652 C C . LEU A 1 212 ? 12.163 -12.729 -5.052 1.00 89.94 212 LEU A C 1
ATOM 1654 O O . LEU A 1 212 ? 12.767 -12.010 -5.846 1.00 89.94 212 LEU A O 1
ATOM 1658 N N . TRP A 1 213 ? 11.004 -13.320 -5.333 1.00 94.75 213 TRP A N 1
ATOM 1659 C CA . TRP A 1 213 ? 10.535 -13.490 -6.704 1.00 94.75 213 TRP A CA 1
ATOM 1660 C C . TRP A 1 213 ? 9.547 -12.423 -7.171 1.00 94.75 213 TRP A C 1
ATOM 1662 O O . TRP A 1 213 ? 9.174 -12.434 -8.335 1.00 94.75 213 TRP A O 1
ATOM 1672 N N . ARG A 1 214 ? 9.147 -11.466 -6.320 1.00 94.12 214 ARG A N 1
ATOM 1673 C CA . ARG A 1 214 ? 8.239 -10.358 -6.691 1.00 94.12 214 ARG A CA 1
ATOM 1674 C C . ARG A 1 214 ? 6.918 -10.849 -7.312 1.00 94.12 214 ARG A C 1
ATOM 1676 O O . ARG A 1 214 ? 6.390 -10.218 -8.220 1.00 94.12 214 ARG A O 1
ATOM 1683 N N . ASN A 1 215 ? 6.393 -11.976 -6.833 1.00 95.50 215 ASN A N 1
ATOM 1684 C CA . ASN A 1 215 ? 5.199 -12.629 -7.363 1.00 95.50 215 ASN A CA 1
ATOM 1685 C C . ASN A 1 215 ? 3.965 -11.702 -7.271 1.00 95.50 215 ASN A C 1
ATOM 1687 O O . ASN A 1 215 ? 3.452 -11.486 -6.169 1.00 95.50 215 ASN A O 1
ATOM 1691 N N . PRO A 1 216 ? 3.413 -11.207 -8.398 1.00 94.94 216 PRO A N 1
ATOM 1692 C CA . PRO A 1 216 ? 2.269 -10.296 -8.385 1.00 94.94 216 PRO A CA 1
ATOM 1693 C C . PRO A 1 216 ? 0.934 -11.019 -8.138 1.00 94.94 216 PRO A C 1
ATOM 1695 O O . PRO A 1 216 ? -0.120 -10.401 -8.218 1.00 94.94 216 PRO A O 1
ATOM 1698 N N . ARG A 1 217 ? 0.937 -12.324 -7.843 1.00 94.25 217 ARG A N 1
ATOM 1699 C CA . ARG A 1 217 ? -0.255 -13.077 -7.416 1.00 94.25 217 ARG A CA 1
ATOM 1700 C C . ARG A 1 217 ? -0.238 -13.427 -5.923 1.00 94.25 217 ARG A C 1
ATOM 1702 O O . ARG A 1 217 ? -1.174 -14.064 -5.446 1.00 94.25 217 ARG A O 1
ATOM 1709 N N . ALA A 1 218 ? 0.805 -13.032 -5.192 1.00 93.31 218 ALA A N 1
ATOM 1710 C CA . ALA A 1 218 ? 0.922 -13.271 -3.758 1.00 93.31 218 ALA A CA 1
ATOM 1711 C C . ALA A 1 218 ? 0.319 -12.104 -2.959 1.00 93.31 218 ALA A C 1
ATOM 1713 O O . ALA A 1 218 ? 0.895 -11.019 -2.898 1.00 93.31 218 ALA A O 1
ATOM 1714 N N . GLY A 1 219 ? -0.847 -12.345 -2.356 1.00 95.31 219 GLY A N 1
ATOM 1715 C CA . GLY A 1 219 ? -1.500 -11.405 -1.444 1.00 95.31 219 GLY A CA 1
ATOM 1716 C C . GLY A 1 219 ? -0.919 -11.431 -0.027 1.00 95.31 219 GLY A C 1
ATOM 1717 O O . GLY A 1 219 ? 0.101 -12.069 0.259 1.00 95.31 219 GLY A O 1
ATOM 1718 N N . PHE A 1 220 ? -1.610 -10.754 0.886 1.00 97.19 220 PHE A N 1
ATOM 1719 C CA . PHE A 1 220 ? -1.162 -10.542 2.260 1.00 97.19 220 PHE A CA 1
ATOM 1720 C C . PHE A 1 220 ? -2.239 -10.929 3.265 1.00 97.19 220 PHE A C 1
ATOM 1722 O O . PHE A 1 220 ? -3.435 -10.830 2.999 1.00 97.19 220 PHE A O 1
ATOM 1729 N N . ARG A 1 221 ? -1.797 -11.330 4.454 1.00 97.69 221 ARG A N 1
ATOM 1730 C CA . ARG A 1 221 ? -2.653 -11.541 5.614 1.00 97.69 221 ARG A CA 1
ATOM 1731 C C . ARG A 1 221 ? -2.336 -10.499 6.674 1.00 97.69 221 ARG A C 1
ATOM 1733 O O . ARG A 1 221 ? -1.190 -10.385 7.102 1.00 97.69 221 ARG A O 1
ATOM 1740 N N . ALA A 1 222 ? -3.354 -9.775 7.118 1.00 98.25 222 ALA A N 1
ATOM 1741 C CA . ALA A 1 222 ? -3.275 -8.830 8.220 1.00 98.25 222 ALA A CA 1
ATOM 1742 C C . ALA A 1 222 ? -3.901 -9.452 9.471 1.00 98.25 222 ALA A C 1
ATOM 1744 O O . ALA A 1 222 ? -5.116 -9.631 9.555 1.00 98.25 222 ALA A O 1
ATOM 1745 N N . LEU A 1 223 ? -3.059 -9.797 10.443 1.00 98.62 223 LEU A N 1
ATOM 1746 C CA . LEU A 1 223 ? -3.506 -10.258 11.752 1.00 98.62 223 LEU A CA 1
ATOM 1747 C C . LEU A 1 223 ? -3.824 -9.045 12.622 1.00 98.62 223 LEU A C 1
ATOM 1749 O O . LEU A 1 223 ? -2.954 -8.190 12.807 1.00 98.62 223 LEU A O 1
ATOM 1753 N N . VAL A 1 224 ? -5.049 -8.969 13.139 1.00 98.69 224 VAL A N 1
ATOM 1754 C CA . VAL A 1 224 ? -5.560 -7.816 13.899 1.00 98.69 224 VAL A CA 1
ATOM 1755 C C . VAL A 1 224 ? -6.112 -8.251 15.265 1.00 98.69 224 VAL A C 1
ATOM 1757 O O . VAL A 1 224 ? -6.471 -9.423 15.428 1.00 98.69 224 VAL A O 1
ATOM 1760 N N . PRO A 1 225 ? -6.176 -7.351 16.266 1.00 98.56 225 PRO A N 1
ATOM 1761 C CA . PRO A 1 225 ? -6.709 -7.695 17.581 1.00 98.56 225 PRO A CA 1
ATOM 1762 C C . PRO A 1 225 ? -8.185 -8.126 17.510 1.00 98.56 225 PRO A C 1
ATOM 1764 O O . PRO A 1 225 ? -8.928 -7.600 16.679 1.00 98.56 225 PRO A O 1
ATOM 1767 N N . PRO A 1 226 ? -8.652 -9.041 18.378 1.00 98.62 226 PRO A N 1
ATOM 1768 C CA . PRO A 1 226 ? -10.055 -9.443 18.385 1.00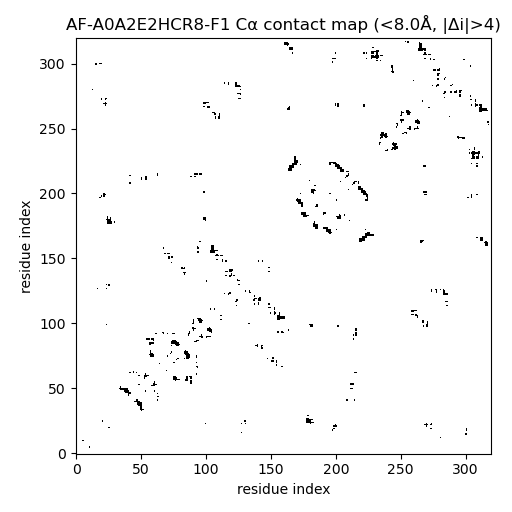 98.62 226 PRO A CA 1
ATOM 1769 C C . PRO A 1 226 ? -11.000 -8.277 18.674 1.00 98.62 226 PRO A C 1
ATOM 1771 O O . PRO A 1 226 ? -10.786 -7.516 19.618 1.00 98.62 226 PRO A O 1
ATOM 1774 N N . GLY A 1 227 ? -12.063 -8.158 17.877 1.00 98.44 227 GLY A N 1
ATOM 1775 C CA . GLY A 1 227 ? -13.030 -7.064 17.951 1.00 98.44 227 GLY A CA 1
ATOM 1776 C C . GLY A 1 227 ? -12.589 -5.764 17.271 1.00 98.44 227 GLY A C 1
ATOM 1777 O O . GLY A 1 227 ? -13.393 -4.830 17.216 1.00 98.44 227 GLY A O 1
ATOM 1778 N N . ALA A 1 228 ? -11.365 -5.684 16.734 1.00 98.62 228 ALA A N 1
ATOM 1779 C CA . ALA A 1 228 ? -10.872 -4.487 16.058 1.00 98.62 228 ALA A CA 1
ATOM 1780 C C . ALA A 1 228 ? -11.694 -4.151 14.807 1.00 98.62 228 ALA A C 1
ATOM 1782 O O . ALA A 1 228 ? -11.950 -2.977 14.545 1.00 98.62 228 ALA A O 1
ATOM 1783 N N . VAL A 1 229 ? -12.158 -5.164 14.063 1.00 98.81 229 VAL A N 1
ATOM 1784 C CA . VAL A 1 229 ? -12.974 -4.948 12.857 1.00 98.81 229 VAL A CA 1
ATOM 1785 C C . VAL A 1 229 ? -14.318 -4.319 13.224 1.00 98.81 229 VAL A C 1
ATOM 1787 O O . VAL A 1 229 ? -14.694 -3.302 12.649 1.00 98.81 229 VAL A O 1
ATOM 1790 N N . ALA A 1 230 ? -15.008 -4.862 14.230 1.00 98.75 230 ALA A N 1
ATOM 1791 C CA . ALA A 1 230 ? -16.298 -4.332 14.678 1.00 98.75 230 ALA A CA 1
ATOM 1792 C C . ALA A 1 230 ? -16.171 -2.921 15.283 1.00 98.75 230 ALA A C 1
ATOM 1794 O O . ALA A 1 230 ? -17.007 -2.055 15.034 1.00 98.75 230 ALA A O 1
ATOM 1795 N N . ALA A 1 231 ? -15.111 -2.665 16.056 1.00 98.56 231 ALA A N 1
ATOM 1796 C CA . ALA A 1 231 ? -14.834 -1.330 16.584 1.00 98.56 231 ALA A CA 1
ATOM 1797 C C . ALA A 1 231 ? -14.514 -0.323 15.464 1.00 98.56 231 ALA A C 1
ATOM 1799 O O . ALA A 1 231 ? -14.941 0.830 15.521 1.00 98.56 231 ALA A O 1
ATOM 1800 N N . GLY A 1 232 ? -13.787 -0.758 14.433 1.00 98.56 232 GLY A N 1
ATOM 1801 C CA . GLY A 1 232 ? -13.468 0.054 13.264 1.00 98.56 232 GLY A CA 1
ATOM 1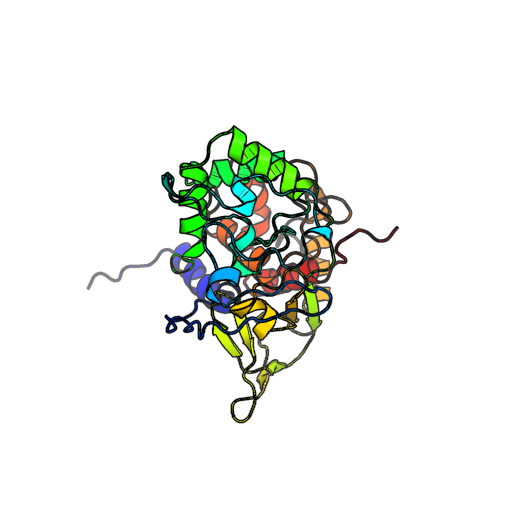802 C C . GLY A 1 232 ? -14.687 0.393 12.418 1.00 98.56 232 GLY A C 1
ATOM 1803 O O . GLY A 1 232 ? -14.809 1.530 11.968 1.00 98.56 232 GLY A O 1
ATOM 1804 N N . GLU A 1 233 ? -15.598 -0.563 12.238 1.00 98.62 233 GLU A N 1
ATOM 1805 C CA . GLU A 1 233 ? -16.869 -0.359 11.541 1.00 98.62 233 GLU A CA 1
ATOM 1806 C C . GLU A 1 233 ? -17.716 0.712 12.236 1.00 98.62 233 GLU A C 1
ATOM 1808 O O . GLU A 1 233 ? -18.175 1.653 11.588 1.00 98.62 233 GLU A O 1
ATOM 1813 N N . GLU A 1 234 ? -17.866 0.625 13.560 1.00 98.50 234 GLU A N 1
ATOM 1814 C CA . GLU A 1 234 ? -18.588 1.625 14.354 1.00 98.50 234 GLU A CA 1
ATOM 1815 C C . GLU A 1 234 ? -17.970 3.022 14.177 1.00 98.50 234 GLU A C 1
ATOM 1817 O O . GLU A 1 234 ? -18.677 3.980 13.868 1.00 98.50 234 GLU A O 1
ATOM 1822 N N . LEU A 1 235 ? -16.642 3.152 14.291 1.00 98.06 235 LEU A N 1
ATOM 1823 C CA . LEU A 1 235 ? -15.960 4.433 14.070 1.00 98.06 235 LEU A CA 1
ATOM 1824 C C . LEU A 1 235 ? -16.185 4.969 12.650 1.00 98.06 235 LEU A C 1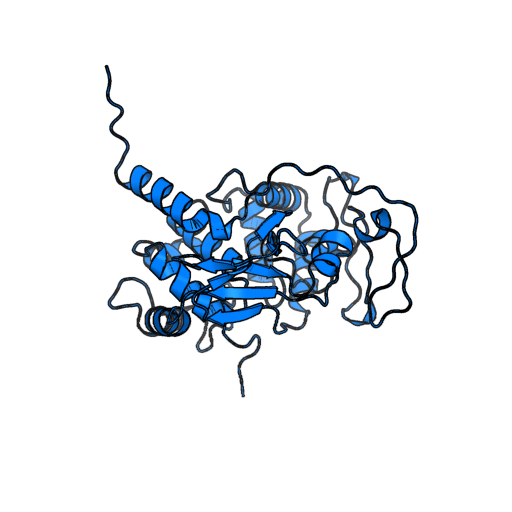
ATOM 1826 O O . LEU A 1 235 ? -16.495 6.150 12.481 1.00 98.06 235 LEU A O 1
ATOM 1830 N N . ALA A 1 236 ? -16.046 4.110 11.639 1.00 98.19 236 ALA A N 1
ATOM 1831 C CA . ALA A 1 236 ? -16.157 4.496 10.239 1.00 98.19 236 ALA A CA 1
ATOM 1832 C C . ALA A 1 236 ? -17.581 4.916 9.846 1.00 98.19 236 ALA A C 1
ATOM 1834 O O . ALA A 1 236 ? -17.734 5.778 8.981 1.00 98.19 236 ALA A O 1
ATOM 1835 N N . THR A 1 237 ? -18.604 4.332 10.473 1.00 97.62 237 THR A N 1
ATOM 1836 C CA . THR A 1 237 ? -20.020 4.537 10.121 1.00 97.62 237 THR A CA 1
ATOM 1837 C C . THR A 1 237 ? -20.737 5.558 11.002 1.00 97.62 237 THR A C 1
ATOM 1839 O O . THR A 1 237 ? -21.713 6.154 10.558 1.00 97.62 237 THR A O 1
ATOM 1842 N N . THR A 1 238 ? -20.272 5.801 12.232 1.00 97.50 238 THR A N 1
ATOM 1843 C CA . THR A 1 238 ? -20.932 6.738 13.165 1.00 97.50 238 THR A CA 1
ATOM 1844 C C . THR A 1 238 ? -20.074 7.947 13.529 1.00 97.50 238 THR A C 1
ATOM 1846 O O . THR A 1 238 ? -20.556 8.889 14.165 1.00 97.50 238 THR A O 1
ATOM 1849 N N . GLY A 1 239 ? -18.791 7.939 13.154 1.00 96.50 239 GLY A N 1
ATOM 1850 C CA . GLY A 1 239 ? -17.815 8.948 13.569 1.00 96.50 239 GLY A CA 1
ATOM 1851 C C . GLY A 1 239 ? -17.426 8.851 15.050 1.00 96.50 239 GLY A C 1
ATOM 1852 O O . GLY A 1 239 ? -16.757 9.744 15.575 1.00 96.50 239 GLY A O 1
ATOM 1853 N N . GLY A 1 240 ? -17.864 7.806 15.766 1.00 95.38 240 GLY A N 1
ATOM 1854 C CA . GLY A 1 240 ? -17.466 7.554 17.152 1.00 95.38 240 GLY A CA 1
ATOM 1855 C C . GLY A 1 240 ? -17.826 8.687 18.114 1.00 95.38 240 GLY A C 1
ATOM 1856 O O . GLY A 1 240 ? -17.015 9.058 18.957 1.00 95.38 240 GLY A O 1
ATOM 1857 N N . ASN A 1 241 ? -19.014 9.288 17.981 1.00 93.56 241 ASN A N 1
ATOM 1858 C CA . ASN A 1 241 ? -19.432 10.465 18.761 1.00 93.56 241 ASN A CA 1
ATOM 1859 C C . ASN A 1 241 ? -18.493 11.684 18.615 1.00 93.56 241 ASN A C 1
ATOM 1861 O O . ASN A 1 241 ? -18.300 12.441 19.568 1.00 93.56 241 ASN A O 1
ATOM 1865 N N . GLY A 1 242 ? -17.931 11.891 17.421 1.00 93.31 242 GLY A N 1
ATOM 1866 C CA . GLY A 1 242 ? -17.063 13.031 17.110 1.00 93.31 242 GLY A CA 1
ATOM 1867 C C . GLY A 1 242 ? -15.572 12.777 17.337 1.00 93.31 242 GLY A C 1
ATOM 1868 O O . GLY A 1 242 ? -14.792 13.726 17.280 1.00 93.31 242 GLY A O 1
ATOM 1869 N N . ILE A 1 243 ? -15.169 11.522 17.573 1.00 95.88 243 ILE A N 1
ATOM 1870 C CA . ILE A 1 243 ? -13.762 11.099 17.471 1.00 95.88 243 ILE A CA 1
ATOM 1871 C C . ILE A 1 243 ? -13.263 11.309 16.037 1.00 95.88 243 ILE A C 1
ATOM 1873 O O . ILE A 1 243 ? -12.142 11.762 15.824 1.00 95.88 243 ILE A O 1
ATOM 1877 N N . THR A 1 244 ? -14.108 11.006 15.055 1.00 97.25 244 THR A N 1
ATOM 1878 C CA . THR A 1 244 ? -13.812 11.186 13.637 1.00 97.25 244 THR A CA 1
ATOM 1879 C C . THR A 1 244 ? -15.073 11.582 12.868 1.00 97.25 244 THR A C 1
ATOM 1881 O O . THR A 1 244 ? -16.124 11.861 13.452 1.00 97.25 244 THR A O 1
ATOM 1884 N N . VAL A 1 245 ? -14.967 11.636 11.546 1.00 96.88 245 VAL A N 1
ATOM 1885 C CA . VAL A 1 245 ? -16.090 11.850 10.633 1.00 96.88 245 VAL A CA 1
ATOM 1886 C C . VAL A 1 245 ? -16.448 10.513 9.992 1.00 96.88 245 VAL A C 1
ATOM 1888 O O . VAL A 1 245 ? -15.561 9.735 9.645 1.00 96.88 245 VAL A O 1
ATOM 1891 N N . GLU A 1 246 ? -17.744 10.254 9.818 1.00 97.44 246 GLU A N 1
ATOM 1892 C CA . GLU A 1 246 ? -18.216 9.100 9.049 1.00 97.44 246 GLU A CA 1
ATOM 1893 C C . GLU A 1 246 ? -17.543 9.076 7.662 1.00 97.44 246 GLU A C 1
ATOM 1895 O O . GLU A 1 246 ? -17.590 10.047 6.902 1.00 97.44 246 GLU A O 1
ATOM 1900 N N . CYS A 1 247 ? -16.899 7.957 7.335 1.00 97.81 247 CYS A N 1
ATOM 1901 C CA . CYS A 1 247 ? -16.009 7.848 6.182 1.00 97.81 247 CYS A CA 1
ATOM 1902 C C . CYS A 1 247 ? -16.779 7.915 4.854 1.00 97.81 247 CYS A C 1
ATOM 1904 O O . CYS A 1 247 ? -16.318 8.547 3.897 1.00 97.81 247 CYS A O 1
ATOM 1906 N N . SER A 1 248 ? -17.965 7.301 4.803 1.00 96.44 248 SER A N 1
ATOM 1907 C CA . SER A 1 248 ? -18.838 7.211 3.623 1.00 96.44 248 SER A CA 1
ATOM 1908 C C . SER A 1 248 ? -19.341 8.562 3.126 1.00 96.44 248 SER A C 1
ATOM 1910 O O . SER A 1 248 ? -19.625 8.698 1.936 1.00 96.44 248 SER A O 1
ATOM 1912 N N . ILE A 1 249 ? -19.373 9.585 3.991 1.00 95.56 249 ILE A N 1
ATOM 1913 C CA . ILE A 1 249 ? -19.743 10.958 3.612 1.00 95.56 249 ILE A CA 1
ATOM 1914 C C . ILE A 1 249 ? -18.860 11.473 2.467 1.00 95.56 249 ILE A C 1
ATOM 1916 O O . ILE A 1 249 ? -19.342 12.198 1.596 1.00 95.56 249 ILE A O 1
ATOM 1920 N N . CYS A 1 250 ? -17.581 11.087 2.452 1.00 96.81 250 CYS A N 1
ATOM 1921 C CA . CYS A 1 250 ? -16.615 11.535 1.450 1.00 96.81 250 CYS A CA 1
ATOM 1922 C C . CYS A 1 250 ? -16.121 10.393 0.555 1.00 96.81 250 CYS A C 1
ATOM 1924 O O . CYS A 1 250 ? -15.994 10.577 -0.653 1.00 96.81 250 CYS A O 1
ATOM 1926 N N . HIS A 1 251 ? -15.843 9.218 1.125 1.00 96.94 251 HIS A N 1
ATOM 1927 C CA . HIS A 1 251 ? -15.234 8.092 0.410 1.00 96.94 251 HIS A CA 1
ATOM 1928 C C . HIS A 1 251 ? -16.242 7.237 -0.376 1.00 96.94 251 HIS A C 1
ATOM 1930 O O . HIS A 1 251 ? -15.867 6.193 -0.902 1.00 96.94 251 HIS A O 1
ATOM 1936 N N . GLY A 1 252 ? -17.497 7.678 -0.492 1.00 94.50 252 GLY A N 1
ATOM 1937 C CA . GLY A 1 252 ? -18.574 6.952 -1.164 1.00 94.50 252 GLY A CA 1
ATOM 1938 C C . GLY A 1 252 ? -19.299 5.983 -0.229 1.00 94.50 252 GLY A C 1
ATOM 1939 O O . GLY A 1 252 ? -18.743 5.542 0.774 1.00 94.50 252 GLY A O 1
ATOM 1940 N N . GLU A 1 253 ? -20.547 5.647 -0.567 1.00 91.88 253 GLU A N 1
ATOM 1941 C CA . GLU A 1 253 ? -21.449 4.819 0.258 1.00 91.88 253 GLU A CA 1
ATOM 1942 C C . GLU A 1 253 ? -20.811 3.502 0.712 1.00 91.88 253 GLU A C 1
ATOM 1944 O O . GLU A 1 253 ? -20.925 3.112 1.867 1.00 91.88 253 GLU A O 1
ATOM 1949 N N . ASN A 1 254 ? -20.065 2.868 -0.186 1.00 92.19 254 ASN A N 1
ATOM 1950 C CA . ASN A 1 254 ? -19.395 1.602 0.043 1.00 92.19 254 ASN A CA 1
ATOM 1951 C C . ASN A 1 254 ? -17.875 1.769 0.194 1.00 92.19 254 ASN A C 1
ATOM 1953 O O . ASN A 1 254 ? -17.148 0.791 0.048 1.00 92.19 254 ASN A O 1
ATOM 1957 N N . LEU A 1 255 ? -17.387 2.990 0.451 1.00 96.06 255 LEU A N 1
ATOM 1958 C CA . LEU A 1 255 ? -15.967 3.366 0.539 1.00 96.06 255 LEU A CA 1
ATOM 1959 C C . LEU A 1 255 ? -15.159 3.136 -0.753 1.00 96.06 255 LEU A C 1
ATOM 1961 O O . LEU A 1 255 ? -13.934 2.970 -0.719 1.00 96.06 255 LEU A O 1
ATOM 1965 N N . GLN A 1 256 ? -15.852 3.129 -1.894 1.00 92.25 256 GLN A N 1
ATOM 1966 C CA . GLN A 1 256 ? -15.310 2.892 -3.234 1.00 92.25 256 GLN A CA 1
ATOM 1967 C C . GLN A 1 256 ? -14.569 4.092 -3.848 1.00 92.25 256 GLN A C 1
ATOM 1969 O O . GLN A 1 256 ? -14.034 3.986 -4.945 1.00 92.25 256 GLN A O 1
ATOM 1974 N N . GLY A 1 257 ? -14.519 5.226 -3.154 1.00 93.06 257 GLY A N 1
ATOM 1975 C CA . GLY A 1 257 ? -13.955 6.470 -3.666 1.00 93.06 257 GLY A CA 1
ATOM 1976 C C . GLY A 1 257 ? -14.952 7.294 -4.483 1.00 93.06 257 GLY A C 1
ATOM 1977 O O . GLY A 1 257 ? -16.015 6.825 -4.892 1.00 93.06 257 GLY A O 1
ATOM 1978 N N . LEU A 1 258 ? -14.608 8.567 -4.678 1.00 90.75 258 LEU A N 1
ATOM 1979 C CA . LEU A 1 258 ? -15.371 9.534 -5.462 1.00 90.75 258 LEU A CA 1
ATOM 1980 C C . LEU A 1 258 ? -14.435 10.632 -5.995 1.00 90.75 258 LEU A C 1
ATOM 1982 O O . LEU A 1 258 ? -14.062 11.557 -5.269 1.00 90.75 258 LEU A O 1
ATOM 1986 N N . GLY A 1 259 ? -14.066 10.551 -7.276 1.00 89.12 259 GLY A N 1
ATOM 1987 C CA . GLY A 1 259 ? -13.179 11.524 -7.923 1.00 89.12 259 GLY A CA 1
ATOM 1988 C C . GLY A 1 259 ? -11.821 11.632 -7.218 1.00 89.12 259 GLY A C 1
ATOM 1989 O O . GLY A 1 259 ? -11.070 10.667 -7.141 1.00 89.12 259 GLY A O 1
ATOM 1990 N N . LEU A 1 260 ? -11.505 12.807 -6.660 1.00 92.81 260 LEU A N 1
ATOM 1991 C CA . LEU A 1 260 ? -10.252 13.047 -5.923 1.00 92.81 260 LEU A CA 1
ATOM 1992 C C . LEU A 1 260 ? -10.253 12.493 -4.487 1.00 92.81 260 LEU A C 1
ATOM 1994 O O . LEU A 1 260 ? -9.270 12.662 -3.764 1.00 92.81 260 LEU A O 1
ATOM 1998 N N . VAL A 1 261 ? -11.330 11.829 -4.066 1.00 95.62 261 VAL A N 1
ATOM 1999 C CA . VAL A 1 261 ? -11.386 11.086 -2.806 1.00 95.62 261 VAL A CA 1
ATOM 2000 C C . VAL A 1 261 ? -11.148 9.600 -3.105 1.00 95.62 261 VAL A C 1
ATOM 2002 O O . VAL A 1 261 ? -11.953 8.995 -3.811 1.00 95.62 261 VAL A O 1
ATOM 2005 N N . PRO A 1 262 ? -10.062 8.984 -2.606 1.00 95.75 262 PRO A N 1
ATOM 2006 C CA . PRO A 1 262 ? -9.674 7.637 -3.018 1.00 95.75 262 PRO A CA 1
ATOM 2007 C C . PRO A 1 262 ? -10.557 6.548 -2.387 1.00 95.75 262 PRO A C 1
ATOM 2009 O O . PRO A 1 262 ? -11.089 6.761 -1.290 1.00 95.75 262 PRO A O 1
ATOM 2012 N N . PRO A 1 263 ? -10.642 5.353 -3.003 1.00 95.50 263 PRO A N 1
ATOM 2013 C CA . PRO A 1 263 ? -11.199 4.173 -2.344 1.00 95.50 263 PRO A CA 1
ATOM 2014 C C . PRO A 1 263 ? -10.380 3.795 -1.111 1.00 95.50 263 PRO A C 1
ATOM 2016 O O . PRO A 1 263 ? -9.155 3.946 -1.104 1.00 95.50 263 PRO A O 1
ATOM 2019 N N . LEU A 1 264 ? -11.045 3.246 -0.095 1.00 96.75 264 LEU A N 1
ATOM 2020 C CA . LEU A 1 264 ? -10.402 2.777 1.141 1.00 96.75 264 LEU A CA 1
ATOM 2021 C C . LEU A 1 264 ? -10.478 1.262 1.340 1.00 96.75 264 LEU A C 1
ATOM 2023 O O . LEU A 1 264 ? -9.641 0.709 2.054 1.00 96.75 264 LEU A O 1
ATOM 2027 N N . ARG A 1 265 ? -11.460 0.604 0.717 1.00 94.88 265 ARG A N 1
ATOM 2028 C CA . ARG A 1 265 ? -11.712 -0.836 0.868 1.00 94.88 265 ARG A CA 1
ATOM 2029 C C . ARG A 1 265 ? -10.491 -1.660 0.496 1.00 94.88 265 ARG A C 1
ATOM 2031 O O . ARG A 1 265 ? -9.816 -1.319 -0.465 1.00 94.88 265 ARG A O 1
ATOM 2038 N N . ASN A 1 266 ? -10.243 -2.746 1.219 1.00 95.88 266 ASN A N 1
ATOM 2039 C CA . ASN A 1 266 ? -9.193 -3.736 0.968 1.00 95.88 266 ASN A CA 1
ATOM 2040 C C . ASN A 1 266 ? -7.781 -3.189 0.695 1.00 95.88 266 ASN A C 1
ATOM 2042 O O . ASN A 1 266 ? -6.924 -3.870 0.134 1.00 95.88 266 ASN A O 1
ATOM 2046 N N . ARG A 1 267 ? -7.506 -1.956 1.118 1.00 95.75 267 ARG A N 1
ATOM 2047 C CA . ARG A 1 267 ? -6.148 -1.424 1.136 1.00 95.75 267 ARG A CA 1
ATOM 2048 C C . ARG A 1 267 ? -5.409 -1.984 2.340 1.00 95.75 267 ARG A C 1
ATOM 2050 O O . ARG A 1 267 ? -6.008 -2.216 3.387 1.00 95.75 267 ARG A O 1
ATOM 2057 N N . SER A 1 268 ? -4.094 -2.134 2.197 1.00 97.44 268 SER A N 1
ATOM 2058 C CA . SER A 1 268 ? -3.206 -2.529 3.296 1.00 97.44 268 SER A CA 1
ATOM 2059 C C . SER A 1 268 ? -3.495 -1.704 4.564 1.00 97.44 268 SER A C 1
ATOM 2061 O O . SER A 1 268 ? -3.384 -0.468 4.519 1.00 97.44 268 SER A O 1
ATOM 2063 N N . PRO A 1 269 ? -3.814 -2.351 5.701 1.00 97.94 269 PRO A N 1
ATOM 2064 C CA . PRO A 1 269 ? -3.989 -1.664 6.974 1.00 97.94 269 PRO A CA 1
ATOM 2065 C C . PRO A 1 269 ? -2.750 -0.858 7.376 1.00 97.94 269 PRO A C 1
ATOM 2067 O O . PRO A 1 269 ? -2.874 0.286 7.810 1.00 97.94 269 PRO A O 1
ATOM 2070 N N . SER A 1 270 ? -1.544 -1.389 7.136 1.00 97.12 270 SER A N 1
ATOM 2071 C CA . SER A 1 270 ? -0.285 -0.688 7.430 1.00 97.12 270 SER A CA 1
ATOM 2072 C C . SER A 1 270 ? -0.099 0.557 6.555 1.00 97.12 270 SER A C 1
ATOM 2074 O O . SER A 1 270 ? 0.407 1.588 7.005 1.00 97.12 270 SER A O 1
ATOM 2076 N N . TYR A 1 271 ? -0.508 0.512 5.282 1.00 97.38 271 TYR A N 1
ATOM 2077 C CA . TYR A 1 271 ? -0.555 1.708 4.437 1.00 97.38 271 TYR A CA 1
ATOM 2078 C C . TYR A 1 271 ? -1.545 2.740 4.974 1.00 97.38 271 TYR A C 1
ATOM 2080 O O . TYR A 1 271 ? -1.148 3.889 5.179 1.00 97.38 271 TYR A O 1
ATOM 2088 N N . LEU A 1 272 ? -2.790 2.343 5.235 1.00 98.12 272 LEU A N 1
ATOM 2089 C CA . LEU A 1 272 ? -3.823 3.256 5.720 1.00 98.12 272 LEU A CA 1
ATOM 2090 C C . LEU A 1 272 ? -3.434 3.894 7.060 1.00 98.12 272 LEU A C 1
ATOM 2092 O O . LEU A 1 272 ? -3.563 5.107 7.205 1.00 98.12 272 LEU A O 1
ATOM 2096 N N . ALA A 1 273 ? -2.856 3.124 7.985 1.00 97.94 273 ALA A N 1
ATOM 2097 C CA . ALA A 1 273 ? -2.401 3.623 9.281 1.00 97.94 273 ALA A CA 1
ATOM 2098 C C . ALA A 1 273 ? -1.329 4.704 9.126 1.00 97.94 273 ALA A C 1
ATOM 2100 O O . ALA A 1 273 ? -1.424 5.772 9.731 1.00 97.94 273 ALA A O 1
ATOM 2101 N N . ARG A 1 274 ? -0.352 4.476 8.238 1.00 97.44 274 ARG A N 1
ATOM 2102 C CA . ARG A 1 274 ? 0.652 5.495 7.907 1.00 97.44 274 ARG A CA 1
ATOM 2103 C C . ARG A 1 274 ? 0.023 6.726 7.277 1.00 97.44 274 ARG A C 1
ATOM 2105 O O . ARG A 1 274 ? 0.435 7.821 7.611 1.00 97.44 274 ARG A O 1
ATOM 2112 N N . GLN A 1 275 ? -0.977 6.580 6.405 1.00 97.81 275 GLN A N 1
ATOM 2113 C CA . GLN A 1 275 ? -1.617 7.744 5.785 1.00 97.81 275 GLN A CA 1
ATOM 2114 C C . GLN A 1 275 ? -2.414 8.581 6.787 1.00 97.81 275 GLN A C 1
ATOM 2116 O O . GLN A 1 275 ? -2.301 9.803 6.754 1.00 97.81 275 GLN A O 1
ATOM 2121 N N . LEU A 1 276 ? -3.177 7.945 7.681 1.00 97.94 276 LEU A N 1
ATOM 2122 C CA . LEU A 1 276 ? -3.881 8.636 8.765 1.00 97.94 276 LEU A CA 1
ATOM 2123 C C . LEU A 1 276 ? -2.889 9.385 9.660 1.00 97.94 276 LEU A C 1
ATOM 2125 O O . LEU A 1 276 ? -3.088 10.561 9.960 1.00 97.94 276 LEU A O 1
ATOM 2129 N N . PHE A 1 277 ? -1.774 8.739 10.003 1.00 96.25 277 PHE A N 1
ATOM 2130 C CA . PHE A 1 277 ? -0.724 9.363 10.795 1.00 96.25 277 PHE A CA 1
ATOM 2131 C C . PHE A 1 277 ? 0.007 10.490 10.045 1.00 96.25 277 PHE A C 1
ATOM 2133 O O . PHE A 1 277 ? 0.255 11.540 10.628 1.00 96.25 277 PHE A O 1
ATOM 2140 N N . ASP A 1 278 ? 0.295 10.337 8.750 1.00 96.88 278 ASP A N 1
ATOM 2141 C CA . ASP A 1 278 ? 0.913 11.379 7.918 1.00 96.88 278 ASP A CA 1
ATOM 2142 C C . ASP A 1 278 ? 0.034 12.645 7.858 1.00 96.88 278 ASP A C 1
ATOM 2144 O O . ASP A 1 278 ? 0.553 13.764 7.893 1.00 96.88 278 ASP A O 1
ATOM 2148 N N . PHE A 1 279 ? -1.295 12.491 7.794 1.00 97.50 279 PHE A N 1
ATOM 2149 C CA . PHE A 1 279 ? -2.227 13.618 7.921 1.00 97.50 279 PHE A CA 1
ATOM 2150 C C . PHE A 1 279 ? -2.198 14.210 9.333 1.00 97.50 279 PHE A C 1
ATOM 2152 O O . PHE A 1 279 ? -2.066 15.422 9.475 1.00 97.50 279 PHE A O 1
ATOM 2159 N N . GLN A 1 280 ? -2.230 13.373 10.375 1.00 94.81 280 GLN A N 1
ATOM 2160 C CA . GLN A 1 280 ? -2.203 13.823 11.772 1.00 94.81 280 GLN A CA 1
ATOM 2161 C C . GLN A 1 280 ? -0.929 14.613 12.113 1.00 94.81 280 GLN A C 1
ATOM 2163 O O . GLN A 1 280 ? -0.969 15.561 12.894 1.00 94.81 280 GLN A O 1
ATOM 2168 N N . GLN A 1 281 ? 0.204 14.248 11.507 1.00 93.94 281 GLN A N 1
ATOM 2169 C CA . GLN A 1 281 ? 1.479 14.954 11.658 1.00 93.94 281 GLN A CA 1
ATOM 2170 C C . GLN A 1 281 ? 1.638 16.139 10.700 1.00 93.94 281 GLN A C 1
ATOM 2172 O O . GLN A 1 281 ? 2.645 16.850 10.753 1.00 93.94 281 GLN A O 1
ATOM 2177 N N . GLY A 1 282 ? 0.679 16.347 9.797 1.00 94.50 282 GLY A N 1
ATOM 2178 C CA . GLY A 1 282 ? 0.765 17.357 8.756 1.00 94.50 282 GLY A CA 1
ATOM 2179 C C . GLY A 1 282 ? 1.933 17.119 7.799 1.00 94.50 282 GLY A C 1
ATOM 2180 O O . GLY A 1 282 ? 2.429 18.070 7.214 1.00 94.50 282 GLY A O 1
ATOM 2181 N N . THR A 1 283 ? 2.427 15.893 7.619 1.00 95.31 283 THR A N 1
ATOM 2182 C CA . THR A 1 283 ? 3.430 15.585 6.580 1.00 95.31 283 THR A CA 1
ATOM 2183 C C . THR A 1 283 ? 2.794 15.297 5.223 1.00 95.31 283 THR A C 1
ATOM 2185 O O . THR A 1 283 ? 3.496 15.227 4.211 1.00 95.31 283 THR A O 1
ATOM 2188 N N . ARG A 1 284 ? 1.460 15.207 5.179 1.00 96.31 284 ARG A N 1
ATOM 2189 C CA . ARG A 1 284 ? 0.648 15.166 3.963 1.00 96.31 284 ARG A CA 1
ATOM 2190 C C . ARG A 1 284 ? -0.248 16.409 3.882 1.00 96.31 284 ARG A C 1
ATOM 2192 O O . ARG A 1 284 ? -1.242 16.503 4.584 1.00 96.31 284 ARG A O 1
ATOM 2199 N N . GLN A 1 285 ? 0.124 17.350 3.015 1.00 95.94 285 GLN A N 1
ATOM 2200 C CA . GLN A 1 285 ? -0.413 18.717 2.903 1.00 95.94 285 GLN A CA 1
ATOM 2201 C C . GLN A 1 285 ? -0.840 19.076 1.465 1.00 95.94 285 GLN A C 1
ATOM 2203 O O . GLN A 1 285 ? -0.751 20.230 1.046 1.00 95.94 285 GLN A O 1
ATOM 2208 N N . GLY A 1 286 ? -1.242 18.081 0.671 1.00 94.75 286 GLY A N 1
ATOM 2209 C CA . GLY A 1 286 ? -1.766 18.299 -0.681 1.00 94.75 286 GLY A CA 1
ATOM 2210 C C . GLY A 1 286 ? -3.042 19.148 -0.698 1.00 94.75 286 GLY A C 1
ATOM 2211 O O . GLY A 1 286 ? -3.655 19.391 0.340 1.00 94.75 286 GLY A O 1
ATOM 2212 N N . ALA A 1 287 ? -3.492 19.557 -1.886 1.00 92.19 287 ALA A N 1
ATOM 2213 C CA . ALA A 1 287 ? -4.626 20.482 -2.041 1.00 92.19 287 ALA A CA 1
ATOM 2214 C C . ALA A 1 287 ? -5.925 20.028 -1.337 1.00 92.19 287 ALA A C 1
ATOM 2216 O O . ALA A 1 287 ? -6.697 20.862 -0.868 1.00 92.19 287 ALA A O 1
ATOM 2217 N N . TRP A 1 288 ? -6.143 18.714 -1.238 1.00 92.25 288 TRP A N 1
ATOM 2218 C CA . TRP A 1 288 ? -7.322 18.103 -0.611 1.00 92.25 288 TRP A CA 1
ATOM 2219 C C . TRP A 1 288 ? -7.063 17.582 0.809 1.00 92.25 288 TRP A C 1
ATOM 2221 O O . TRP A 1 288 ? -7.998 17.147 1.478 1.00 92.25 288 TRP A O 1
ATOM 2231 N N . ALA A 1 289 ? -5.817 17.653 1.293 1.00 94.69 289 ALA A N 1
ATOM 2232 C CA . ALA A 1 289 ? -5.446 17.202 2.632 1.00 94.69 289 ALA A CA 1
ATOM 2233 C C . ALA A 1 289 ? -6.243 17.872 3.767 1.00 94.69 289 ALA A C 1
ATOM 2235 O O . ALA A 1 289 ? -6.617 17.142 4.681 1.00 94.69 289 ALA A O 1
ATOM 2236 N N . PRO A 1 290 ? -6.605 19.175 3.701 1.00 95.75 290 PRO A N 1
ATOM 2237 C CA . PRO A 1 290 ? -7.374 19.813 4.772 1.00 95.75 290 PRO A CA 1
ATOM 2238 C C . PRO A 1 290 ? -8.738 19.171 5.069 1.00 95.75 290 PRO A C 1
ATOM 2240 O O . PRO A 1 290 ? -9.299 19.386 6.138 1.00 95.75 290 PRO A O 1
ATOM 2243 N N . LEU A 1 291 ? -9.298 18.373 4.147 1.00 95.44 291 LEU A N 1
ATOM 2244 C CA . LEU A 1 291 ? -10.528 17.617 4.416 1.00 95.44 291 LEU A CA 1
ATOM 2245 C C . LEU A 1 291 ? -10.322 16.491 5.438 1.00 95.44 291 LEU A C 1
ATOM 2247 O O . LEU A 1 291 ? -11.278 16.091 6.097 1.00 95.44 291 LEU A O 1
ATOM 2251 N N . MET A 1 292 ? -9.092 15.990 5.576 1.00 97.69 292 MET A N 1
ATOM 2252 C CA . MET A 1 292 ? -8.744 14.937 6.528 1.00 97.69 292 MET A CA 1
ATOM 2253 C C . MET A 1 292 ? -8.405 15.478 7.918 1.00 97.69 292 MET A C 1
ATOM 2255 O O . MET A 1 292 ? -8.372 14.687 8.854 1.00 97.69 292 MET A O 1
ATOM 2259 N N . ASP A 1 293 ? -8.202 16.790 8.089 1.00 95.12 293 ASP A N 1
ATOM 2260 C CA . ASP A 1 293 ? -7.778 17.378 9.368 1.00 95.12 293 ASP A CA 1
ATOM 2261 C C . ASP A 1 293 ? -8.740 16.995 10.506 1.00 95.12 293 ASP A C 1
ATOM 2263 O O . ASP A 1 293 ? -8.327 16.402 11.500 1.00 95.12 293 ASP A O 1
ATOM 2267 N N . ALA A 1 294 ? -10.045 17.222 10.314 1.00 94.62 294 ALA A N 1
ATOM 2268 C CA . ALA A 1 294 ? -11.076 16.866 11.295 1.00 94.62 294 ALA A CA 1
ATOM 2269 C C . ALA A 1 294 ? -11.268 15.346 11.463 1.00 94.62 294 ALA A C 1
ATOM 2271 O O . ALA A 1 294 ? -11.811 14.901 12.472 1.00 94.62 294 ALA A O 1
ATOM 2272 N N . VAL A 1 295 ? -10.840 14.548 10.480 1.00 97.25 295 VAL A N 1
ATOM 2273 C CA . VAL A 1 295 ? -10.925 13.080 10.522 1.00 97.25 295 VAL A CA 1
ATOM 2274 C C . VAL A 1 295 ? -9.863 12.516 11.461 1.00 97.25 295 VAL A C 1
ATOM 2276 O O . VAL A 1 295 ? -10.142 11.565 12.187 1.00 97.25 295 VAL A O 1
ATOM 2279 N N . VAL A 1 296 ? -8.656 13.090 11.444 1.00 96.25 296 VAL A N 1
ATOM 2280 C CA . VAL A 1 296 ? -7.477 12.528 12.123 1.00 96.25 296 VAL A CA 1
ATOM 2281 C C . VAL A 1 296 ? -7.100 13.236 13.423 1.00 96.25 296 VAL A C 1
ATOM 2283 O O . VAL A 1 296 ? -6.340 12.673 14.210 1.00 96.25 296 VAL A O 1
ATOM 2286 N N . GLU A 1 297 ? -7.613 14.448 13.667 1.00 94.50 297 GLU A N 1
ATOM 2287 C CA . GLU A 1 297 ? -7.226 15.296 14.807 1.00 94.50 297 GLU A CA 1
ATOM 2288 C C . GLU A 1 297 ? -7.323 14.568 16.157 1.00 94.50 297 GLU A C 1
ATOM 2290 O O . GLU A 1 297 ? -6.415 14.684 16.982 1.00 94.50 297 GLU A O 1
ATOM 2295 N N . ASN A 1 298 ? -8.386 13.782 16.363 1.00 93.88 298 ASN A N 1
ATOM 2296 C CA . ASN A 1 298 ? -8.676 13.127 17.642 1.00 93.88 298 ASN A CA 1
ATOM 2297 C C . ASN A 1 298 ? -8.441 11.609 17.640 1.00 93.88 298 ASN A C 1
ATOM 2299 O O . ASN A 1 298 ? -8.738 10.963 18.645 1.00 93.88 298 ASN A O 1
ATOM 2303 N N . LEU A 1 299 ? -7.910 11.033 16.555 1.00 94.94 299 LEU A N 1
ATOM 2304 C CA . LEU A 1 299 ? -7.652 9.594 16.489 1.00 94.94 299 LEU A CA 1
ATOM 2305 C C . LEU A 1 299 ? -6.512 9.197 17.431 1.00 94.94 299 LEU A C 1
ATOM 2307 O O . LEU A 1 299 ? -5.399 9.731 17.353 1.00 94.94 299 LEU A O 1
ATOM 2311 N N . SER A 1 300 ? -6.774 8.216 18.290 1.00 93.25 300 SER A N 1
ATOM 2312 C CA . SER A 1 300 ? -5.738 7.505 19.033 1.00 93.25 300 SER A CA 1
ATOM 2313 C C . SER A 1 300 ? -5.082 6.414 18.174 1.00 93.25 300 SER A C 1
ATOM 2315 O O . SER A 1 300 ? -5.568 6.056 17.100 1.00 93.25 300 SER A O 1
ATOM 2317 N N . GLY A 1 301 ? -3.979 5.836 18.662 1.00 91.81 301 GLY A N 1
ATOM 2318 C CA . GLY A 1 301 ? -3.358 4.680 18.006 1.00 91.81 301 GLY A CA 1
ATOM 2319 C C . GLY A 1 301 ? -4.291 3.463 17.916 1.00 91.81 301 GLY A C 1
ATOM 2320 O O . GLY A 1 301 ? -4.274 2.763 16.908 1.00 91.81 301 GLY A O 1
ATOM 2321 N N . GLU A 1 302 ? -5.140 3.248 18.927 1.00 94.75 302 GLU A N 1
ATOM 2322 C CA . GLU A 1 302 ? -6.152 2.182 18.928 1.00 94.75 302 GLU A CA 1
ATOM 2323 C C . GLU A 1 302 ? -7.253 2.452 17.892 1.00 94.75 302 GLU A C 1
ATOM 2325 O O . GLU A 1 302 ? -7.620 1.548 17.145 1.00 94.75 302 GLU A O 1
ATOM 2330 N N . ASP A 1 303 ? -7.709 3.702 17.753 1.00 96.81 303 ASP A N 1
ATOM 2331 C CA . ASP A 1 303 ? -8.689 4.068 16.719 1.00 96.81 303 ASP A CA 1
ATOM 2332 C C . ASP A 1 303 ? -8.131 3.832 15.309 1.00 96.81 303 ASP A C 1
ATOM 2334 O O . ASP A 1 303 ? -8.835 3.320 14.440 1.00 96.81 303 ASP A O 1
ATOM 2338 N N . ILE A 1 304 ? -6.849 4.149 15.083 1.00 97.81 304 ILE A N 1
ATOM 2339 C CA . ILE 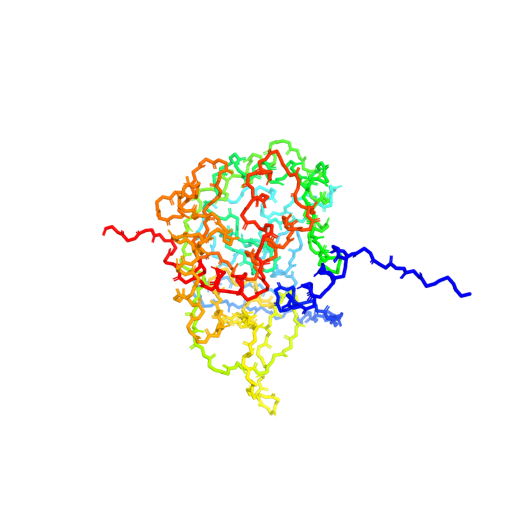A 1 304 ? -6.163 3.871 13.813 1.00 97.81 304 ILE A CA 1
ATOM 2340 C C . ILE A 1 304 ? -6.100 2.361 13.550 1.00 97.81 304 ILE A C 1
ATOM 2342 O O . ILE A 1 304 ? -6.371 1.930 12.428 1.00 97.81 304 ILE A O 1
ATOM 2346 N N . ILE A 1 305 ? -5.774 1.542 14.554 1.00 97.81 305 ILE A N 1
ATOM 2347 C CA . ILE A 1 305 ? -5.777 0.076 14.419 1.00 97.81 305 ILE A CA 1
ATOM 2348 C C . ILE A 1 305 ? -7.171 -0.415 14.029 1.00 97.81 305 ILE A C 1
ATOM 2350 O O . ILE A 1 305 ? -7.313 -1.114 13.029 1.00 97.81 305 ILE A O 1
ATOM 2354 N N . ASN A 1 306 ? -8.200 -0.001 14.764 1.00 98.56 306 ASN A N 1
ATOM 2355 C CA . ASN A 1 306 ? -9.573 -0.441 14.540 1.00 98.56 306 ASN A CA 1
ATOM 2356 C C . ASN A 1 306 ? -10.073 -0.031 13.146 1.00 98.56 306 ASN A C 1
ATOM 2358 O O . ASN A 1 306 ? -10.500 -0.883 12.366 1.00 98.56 306 ASN A O 1
ATOM 2362 N N . LEU A 1 307 ? -9.937 1.250 12.778 1.00 98.62 307 LEU A N 1
ATOM 2363 C CA . LEU A 1 307 ? -10.329 1.751 11.456 1.00 98.62 307 LEU A CA 1
ATOM 2364 C C . LEU A 1 307 ? -9.627 0.986 10.334 1.00 98.62 307 LEU A C 1
ATOM 2366 O O . LEU A 1 307 ? -10.263 0.558 9.375 1.00 98.62 307 LEU A O 1
ATOM 2370 N N . THR A 1 308 ? -8.316 0.790 10.436 1.00 98.62 308 THR A N 1
ATOM 2371 C CA . THR A 1 308 ? -7.549 0.162 9.353 1.00 98.62 308 THR A CA 1
ATOM 2372 C C . THR A 1 308 ? -7.766 -1.346 9.269 1.00 98.62 308 THR A C 1
ATOM 2374 O O . THR A 1 308 ? -7.756 -1.883 8.161 1.00 98.62 308 THR A O 1
ATOM 2377 N N . ALA A 1 309 ? -8.055 -2.014 10.391 1.00 98.69 309 ALA A N 1
ATOM 2378 C CA . ALA A 1 309 ? -8.529 -3.394 10.415 1.00 98.69 309 ALA A CA 1
ATOM 2379 C C . ALA A 1 309 ? -9.865 -3.536 9.670 1.00 98.69 309 ALA A C 1
ATOM 2381 O O . ALA A 1 309 ? -9.980 -4.379 8.780 1.00 98.69 309 ALA A O 1
ATOM 2382 N N . TYR A 1 310 ? -10.841 -2.672 9.969 1.00 98.75 310 TYR A N 1
ATOM 2383 C CA . TYR A 1 310 ? -12.130 -2.661 9.275 1.00 98.75 310 TYR A CA 1
ATOM 2384 C C . TYR A 1 310 ? -11.973 -2.396 7.774 1.00 98.75 310 TYR A C 1
ATOM 2386 O O . TYR A 1 310 ? -12.392 -3.215 6.959 1.00 98.75 310 TYR A O 1
ATOM 2394 N N . LEU A 1 311 ? -11.305 -1.306 7.391 1.00 98.31 311 LEU A N 1
ATOM 2395 C CA . LEU A 1 311 ? -11.145 -0.920 5.985 1.00 98.31 311 LEU A CA 1
ATOM 2396 C C . LEU A 1 311 ? -10.423 -1.994 5.157 1.00 98.31 311 LEU A C 1
ATOM 2398 O O . LEU A 1 311 ? -10.825 -2.270 4.025 1.00 98.31 311 LEU A O 1
ATOM 2402 N N . GLY A 1 312 ? -9.395 -2.630 5.727 1.00 97.69 312 GLY A N 1
ATOM 2403 C CA . GLY A 1 312 ? -8.696 -3.748 5.093 1.00 97.69 312 GLY A CA 1
ATOM 2404 C C . GLY A 1 312 ? -9.555 -5.010 4.963 1.00 97.69 312 GLY A C 1
ATOM 2405 O O . GLY A 1 312 ? -9.361 -5.773 4.019 1.00 97.69 312 GLY A O 1
ATOM 2406 N N . SER A 1 313 ? -10.515 -5.218 5.872 1.00 97.94 313 SER A N 1
ATOM 2407 C CA . SER A 1 313 ? -11.394 -6.398 5.883 1.00 97.94 313 SER A CA 1
ATOM 2408 C C . SER A 1 313 ? -12.504 -6.346 4.835 1.00 97.94 313 SER A C 1
ATOM 2410 O O . SER A 1 313 ? -13.050 -7.386 4.470 1.00 97.94 313 SER A O 1
ATOM 2412 N N . LEU A 1 314 ? -12.826 -5.149 4.334 1.00 96.88 314 LEU A N 1
ATOM 2413 C CA . LEU A 1 314 ? -13.865 -4.977 3.328 1.00 96.88 314 LEU A CA 1
ATOM 2414 C C . LEU A 1 314 ? -13.512 -5.732 2.039 1.00 96.88 314 LEU A C 1
ATOM 2416 O O . LEU A 1 314 ? -12.343 -5.725 1.641 1.00 96.88 314 LEU A O 1
ATOM 2420 N N . PRO A 1 315 ? -14.504 -6.322 1.344 1.00 94.56 315 PRO A N 1
ATOM 2421 C CA . PRO A 1 315 ? -14.291 -6.895 0.020 1.00 94.56 315 PRO A CA 1
ATOM 2422 C C . PRO A 1 315 ? -13.744 -5.842 -0.944 1.00 94.56 315 PRO A C 1
ATOM 2424 O O . PRO A 1 315 ? -14.146 -4.681 -0.863 1.00 94.56 315 PRO A O 1
ATOM 2427 N N . ALA A 1 316 ? -12.850 -6.226 -1.849 1.00 89.06 316 ALA A N 1
ATOM 2428 C CA . ALA A 1 316 ? -12.254 -5.319 -2.824 1.00 89.06 316 ALA A CA 1
ATOM 2429 C C . ALA A 1 316 ? -13.310 -4.615 -3.699 1.00 89.06 316 ALA A C 1
ATOM 2431 O O . ALA A 1 316 ? -13.314 -3.386 -3.779 1.00 89.06 316 ALA A O 1
ATOM 2432 N N . GLU A 1 317 ? -14.244 -5.370 -4.273 1.00 82.44 317 GLU A N 1
ATOM 2433 C CA . GLU A 1 317 ? -15.398 -4.828 -4.996 1.00 82.44 317 GLU A CA 1
ATOM 2434 C C . GLU A 1 317 ? -16.647 -4.818 -4.093 1.00 82.44 317 GLU A C 1
ATOM 2436 O O . GLU A 1 317 ? -16.765 -5.662 -3.199 1.00 82.44 317 GLU A O 1
ATOM 2441 N N . PRO A 1 318 ? -17.578 -3.860 -4.257 1.00 68.50 318 PRO A N 1
ATOM 2442 C CA . PRO A 1 318 ? -18.885 -3.929 -3.608 1.00 68.50 318 PRO A CA 1
ATOM 2443 C C . PRO A 1 318 ? -19.614 -5.225 -3.982 1.00 68.50 318 PRO A C 1
ATOM 2445 O O . PRO A 1 318 ? -19.574 -5.638 -5.136 1.00 68.50 318 PRO A O 1
ATOM 2448 N N . GLU A 1 319 ? -20.279 -5.859 -3.017 1.00 60.12 319 GLU A N 1
ATOM 2449 C CA . GLU A 1 319 ? -21.219 -6.939 -3.330 1.00 60.12 319 GLU A CA 1
ATOM 2450 C C . GLU A 1 319 ? -22.492 -6.312 -3.931 1.00 60.12 319 GLU A C 1
ATOM 2452 O O . GLU A 1 319 ? -22.972 -5.304 -3.403 1.00 60.12 319 GLU A O 1
ATOM 2457 N N . ASP A 1 320 ? -22.981 -6.869 -5.047 1.00 47.38 320 ASP A N 1
ATOM 2458 C CA . ASP A 1 320 ? -24.220 -6.455 -5.738 1.00 47.38 320 ASP A CA 1
ATOM 2459 C C . ASP A 1 320 ? -25.496 -6.671 -4.896 1.00 47.38 320 ASP A C 1
ATOM 2461 O O . ASP A 1 320 ? -25.613 -7.729 -4.227 1.00 47.38 320 ASP A O 1
#

Secondary structure (DSSP, 8-state):
-------HHHHHHHHHHHHTHHHH--PPP-PPPPP----B--TT----B-HHHHT-TTS---S-GGGSSPPPHHHHT-BGGGTB--HHHHH-TTS---TTT---TT--HHHHHHHHHHHHTT-B--SSTT-HHHHHHHHHHHH--HHHHHHHHHHHHTS-----EEEEE-SEEE-EEEETTEEEE--GGG--EEE--S--EEEESSHHHHHTS--TT--EEEEE-TTHHHHHHHHHHHGGGGTS--THHHH-TTS--BTTBPP-TT--HHHHHHHHHHHHTT-B--TTGGGTHHHHTT--HHHHHHHHHHHHHS-SSPP-

Solvent-accessible surface area (backbone atoms only — not comparable to full-atom values): 17132 Å² total; per-residue (Å²): 135,84,79,82,79,73,54,73,70,59,57,52,51,53,56,45,51,64,57,42,45,62,44,52,24,79,39,71,93,71,82,80,84,80,64,86,72,59,73,45,66,58,93,94,43,91,55,68,39,31,52,59,44,29,61,26,56,60,44,30,58,76,72,57,71,86,80,50,76,88,68,54,60,54,35,44,27,25,40,71,95,66,68,25,56,14,45,30,66,52,22,26,86,63,15,54,38,44,56,71,64,40,61,52,30,56,32,46,43,67,34,46,44,50,52,38,52,22,21,42,70,67,28,44,47,64,70,55,77,82,56,55,68,57,58,52,53,26,53,33,39,58,58,53,51,75,65,55,47,48,53,51,22,52,55,27,40,71,34,80,61,62,78,40,44,46,58,44,70,32,72,55,36,66,35,59,48,49,51,90,34,29,40,42,70,42,62,77,95,68,39,52,70,43,72,39,64,87,42,52,55,50,26,55,76,38,56,62,44,46,73,61,53,57,39,82,83,55,41,33,36,33,39,28,34,70,64,26,40,63,53,8,46,48,33,40,69,64,4,55,88,70,40,28,53,40,45,40,84,59,20,25,89,80,27,66,26,49,69,79,31,61,48,50,41,26,38,48,35,40,37,49,39,47,51,48,48,10,46,57,68,58,29,33,58,36,97,69,36,74,74,47,47,69,41,30,70,62,55,47,65,65,52,39,49,13,37,20,43,24,33,14,52,37,63,44,56,85,85,131

Mean predicted aligned error: 4.91 Å

Nearest PDB structures (foldseek):
  5lo9-assembly1_B  TM=8.413E-01  e=1.004E-08  Marichromatium purpuratum 984
  1h1o-assembly1_A  TM=8.349E-01  e=7.847E-07  Acidithiobacillus ferrooxidans
  1h1o-assembly2_B  TM=8.587E-01  e=3.921E-06  Acidithiobacillus ferrooxidans
  1cno-assembly1_A  TM=9.258E-01  e=9.603E-04  Marinobacter nauticus
  8yts-assembly2_B  TM=9.091E-01  e=2.276E-02  Thioalkalivibrio paradoxus ARh 1